Protein AF-A0A382HVX0-F1 (afdb_monomer_lite)

Structure (mmCIF, N/CA/C/O backbone):
data_AF-A0A382HVX0-F1
#
_entry.id   AF-A0A382HVX0-F1
#
loop_
_atom_site.group_PDB
_atom_site.id
_atom_site.type_symbol
_atom_site.label_atom_id
_atom_site.label_alt_id
_atom_site.label_comp_id
_atom_site.label_asym_id
_atom_site.label_entity_id
_atom_site.label_seq_id
_atom_site.pdbx_PDB_ins_code
_atom_site.Cartn_x
_atom_site.Cartn_y
_atom_site.Cartn_z
_atom_site.occupancy
_atom_site.B_iso_or_equiv
_atom_site.auth_seq_id
_atom_site.auth_comp_id
_atom_site.auth_asym_id
_atom_site.auth_atom_id
_atom_site.pdbx_PDB_model_num
ATOM 1 N N . LEU A 1 1 ? -5.976 6.439 4.203 1.00 95.69 1 LEU A N 1
ATOM 2 C CA . LEU A 1 1 ? -4.755 7.008 3.587 1.00 95.69 1 LEU A CA 1
ATOM 3 C C . LEU A 1 1 ? -3.712 5.915 3.582 1.00 95.69 1 LEU A C 1
ATOM 5 O O . LEU A 1 1 ? -3.581 5.248 4.599 1.00 95.69 1 LEU A O 1
ATOM 9 N N . PHE A 1 2 ? -2.966 5.735 2.504 1.00 98.06 2 PHE A N 1
ATOM 10 C CA . PHE A 1 2 ? -1.803 4.853 2.540 1.00 98.06 2 PHE A CA 1
ATOM 11 C C . PHE A 1 2 ? -0.641 5.407 1.719 1.00 98.06 2 PHE A C 1
ATOM 13 O O . PHE A 1 2 ? -0.807 6.306 0.893 1.00 98.06 2 PHE A O 1
ATOM 20 N N . GLU A 1 3 ? 0.550 4.926 2.034 1.00 98.25 3 GLU A N 1
ATOM 21 C CA . GLU A 1 3 ? 1.802 5.307 1.403 1.00 98.25 3 GLU A CA 1
ATOM 22 C C . GLU A 1 3 ? 2.462 4.077 0.795 1.00 98.25 3 GLU A C 1
ATOM 24 O O . GLU A 1 3 ? 2.566 3.042 1.452 1.00 98.25 3 GLU A O 1
ATOM 29 N N . VAL A 1 4 ? 2.911 4.211 -0.448 1.00 98.00 4 VAL A N 1
ATOM 30 C CA . VAL A 1 4 ? 3.529 3.143 -1.240 1.00 98.00 4 VAL A CA 1
ATOM 31 C C . VAL A 1 4 ? 4.975 3.475 -1.626 1.00 98.00 4 VAL A C 1
ATOM 33 O O . VAL A 1 4 ? 5.477 3.033 -2.655 1.00 98.00 4 VAL A O 1
ATOM 36 N N . THR A 1 5 ? 5.649 4.295 -0.816 1.00 97.81 5 THR A N 1
ATOM 37 C CA . THR A 1 5 ? 7.030 4.722 -1.066 1.00 97.81 5 THR A CA 1
ATOM 38 C C . THR A 1 5 ? 8.026 3.594 -0.804 1.00 97.81 5 THR A C 1
ATOM 40 O O . THR A 1 5 ? 8.048 3.005 0.277 1.00 97.81 5 THR A O 1
ATOM 43 N N . GLU A 1 6 ? 8.878 3.342 -1.794 1.00 96.81 6 GLU A N 1
ATOM 44 C CA . GLU A 1 6 ? 9.922 2.323 -1.799 1.00 96.81 6 GLU A CA 1
ATOM 45 C C . GLU A 1 6 ? 11.318 2.916 -1.539 1.00 96.81 6 GLU A C 1
ATOM 47 O O . GLU A 1 6 ? 11.584 4.081 -1.834 1.00 96.81 6 GLU A O 1
ATOM 52 N N . TYR A 1 7 ? 12.259 2.093 -1.062 1.00 94.69 7 TYR A N 1
ATOM 53 C CA . TYR A 1 7 ? 13.675 2.476 -0.975 1.00 94.69 7 TYR A CA 1
ATOM 54 C C . TYR A 1 7 ? 14.380 2.273 -2.323 1.00 94.69 7 TYR A C 1
ATOM 56 O O . TYR A 1 7 ? 15.082 1.276 -2.516 1.00 94.69 7 TYR A O 1
ATOM 64 N N . SER A 1 8 ? 14.191 3.216 -3.248 1.00 94.44 8 SER A N 1
ATOM 65 C CA . SER A 1 8 ? 14.625 3.095 -4.648 1.00 94.44 8 SER A CA 1
ATOM 66 C C . SER A 1 8 ? 16.101 2.728 -4.828 1.00 94.44 8 SER A C 1
ATOM 68 O O . SER A 1 8 ? 16.403 1.787 -5.562 1.00 94.44 8 SER A O 1
ATOM 70 N N . ASP A 1 9 ? 17.014 3.368 -4.089 1.00 93.56 9 ASP A N 1
ATOM 71 C CA . ASP A 1 9 ? 18.454 3.077 -4.172 1.00 93.56 9 ASP A CA 1
ATOM 72 C C . ASP A 1 9 ? 18.768 1.614 -3.829 1.00 93.56 9 ASP A C 1
ATOM 74 O O . ASP A 1 9 ? 19.521 0.938 -4.530 1.00 93.56 9 ASP A O 1
ATOM 78 N N . LYS A 1 10 ? 18.122 1.080 -2.784 1.00 94.94 10 LYS A N 1
ATOM 79 C CA . LYS A 1 10 ? 18.305 -0.320 -2.377 1.00 94.94 10 LYS A CA 1
ATOM 80 C C . LYS A 1 10 ? 17.761 -1.283 -3.426 1.00 94.94 10 LYS A C 1
ATOM 82 O O . LYS A 1 10 ? 18.342 -2.343 -3.633 1.00 94.94 10 LYS A O 1
ATOM 87 N N . ILE A 1 11 ? 16.646 -0.936 -4.069 1.00 95.19 11 ILE A N 1
ATOM 88 C CA . ILE A 1 11 ? 16.022 -1.763 -5.111 1.00 95.19 11 ILE A CA 1
ATOM 89 C C . ILE A 1 11 ? 16.868 -1.762 -6.385 1.00 95.19 11 ILE A C 1
ATOM 91 O O . ILE A 1 11 ? 17.047 -2.818 -7.001 1.00 95.19 11 ILE A O 1
ATOM 95 N N . ALA A 1 12 ? 17.444 -0.613 -6.746 1.00 94.88 12 ALA A N 1
ATOM 96 C CA . ALA A 1 12 ? 18.329 -0.476 -7.897 1.00 94.88 12 ALA A CA 1
ATOM 97 C C . ALA A 1 12 ? 19.494 -1.482 -7.839 1.00 94.88 12 ALA A C 1
ATOM 99 O O . ALA A 1 12 ? 19.815 -2.109 -8.850 1.00 94.88 12 ALA A O 1
ATOM 100 N N . GLU A 1 13 ? 20.052 -1.717 -6.649 1.00 96.75 13 GLU A N 1
ATOM 101 C CA . GLU A 1 13 ? 21.169 -2.642 -6.409 1.00 96.75 13 GLU A CA 1
ATOM 102 C C . GLU A 1 13 ? 20.777 -4.133 -6.402 1.00 96.75 13 GLU A C 1
ATOM 104 O O . GLU A 1 13 ? 21.645 -5.011 -6.479 1.00 96.75 13 GLU A O 1
ATOM 109 N N . LEU A 1 14 ? 19.482 -4.466 -6.329 1.00 95.88 14 LEU A N 1
ATOM 110 C CA . LEU A 1 14 ? 19.043 -5.861 -6.271 1.00 95.88 14 LEU A CA 1
ATOM 111 C C . LEU A 1 14 ? 19.377 -6.608 -7.566 1.00 95.88 14 LEU A C 1
ATOM 113 O O . LEU A 1 14 ? 19.118 -6.141 -8.674 1.00 95.88 14 LEU A O 1
ATOM 117 N N . LYS A 1 15 ? 19.870 -7.842 -7.440 1.00 96.38 15 LYS A N 1
ATOM 118 C CA . LYS A 1 15 ? 20.057 -8.752 -8.579 1.00 96.38 15 LYS A CA 1
ATOM 119 C C . LYS A 1 15 ? 18.725 -9.419 -8.929 1.00 96.38 15 LYS A C 1
ATOM 121 O O . LYS A 1 15 ? 18.422 -10.513 -8.453 1.00 96.38 15 LYS A O 1
ATOM 126 N N . LYS A 1 16 ? 17.903 -8.721 -9.712 1.00 95.69 16 LYS A N 1
ATOM 127 C CA . LYS A 1 16 ? 16.602 -9.176 -10.225 1.00 95.69 16 LYS A CA 1
ATOM 128 C C . LYS A 1 16 ? 16.555 -8.973 -11.735 1.00 95.69 16 LYS A C 1
ATOM 130 O O . LYS A 1 16 ? 17.312 -8.165 -12.259 1.00 95.69 16 LYS A O 1
ATOM 135 N N . LEU A 1 17 ? 15.686 -9.720 -12.413 1.00 96.69 17 LEU A N 1
ATOM 136 C CA . LEU A 1 17 ? 15.443 -9.514 -13.839 1.00 96.69 17 LEU A CA 1
ATOM 137 C C . LEU A 1 17 ? 14.918 -8.094 -14.070 1.00 96.69 17 LEU A C 1
ATOM 139 O O . LEU A 1 17 ? 14.089 -7.621 -13.292 1.00 96.69 17 LEU A O 1
ATOM 143 N N . GLU A 1 18 ? 15.356 -7.456 -15.153 1.00 95.31 18 GLU A N 1
ATOM 144 C CA . GLU A 1 18 ? 14.941 -6.089 -15.489 1.00 95.31 18 GLU A CA 1
ATOM 145 C C . GLU A 1 18 ? 13.422 -5.967 -15.613 1.00 95.31 18 GLU A C 1
ATOM 147 O O . GLU A 1 18 ? 12.847 -5.032 -15.077 1.00 95.31 18 GLU A O 1
ATOM 152 N N . VAL A 1 19 ? 12.743 -6.965 -16.192 1.00 95.44 19 VAL A N 1
ATOM 153 C CA . VAL A 1 19 ? 11.270 -6.983 -16.269 1.00 95.44 19 VAL A CA 1
ATOM 154 C C . VAL A 1 19 ? 10.603 -6.974 -14.887 1.00 95.44 19 VAL A C 1
ATOM 156 O O . VAL A 1 19 ? 9.596 -6.310 -14.688 1.00 95.44 19 VAL A O 1
ATOM 159 N N . VAL A 1 20 ? 11.194 -7.642 -13.889 1.00 96.31 20 VAL A N 1
ATOM 160 C CA . VAL A 1 20 ? 10.657 -7.651 -12.518 1.00 96.31 20 VAL A CA 1
ATOM 161 C C . VAL A 1 20 ? 10.843 -6.285 -11.860 1.00 96.31 20 VAL A C 1
ATOM 163 O O . VAL A 1 20 ? 9.967 -5.839 -11.126 1.00 96.31 20 VAL A O 1
ATOM 166 N N . LYS A 1 21 ? 11.967 -5.608 -12.124 1.00 96.38 21 LYS A N 1
ATOM 167 C CA . LYS A 1 21 ? 12.199 -4.234 -11.658 1.00 96.38 21 LYS A CA 1
ATOM 168 C C . LYS A 1 21 ? 11.302 -3.226 -12.377 1.00 96.38 21 LYS A C 1
ATOM 170 O O . LYS A 1 21 ? 10.745 -2.356 -11.722 1.00 96.38 21 LYS A O 1
ATOM 175 N N . ALA A 1 22 ? 11.093 -3.385 -13.679 1.00 96.88 22 ALA A N 1
ATOM 176 C CA . ALA A 1 22 ? 10.201 -2.537 -14.462 1.00 96.88 22 ALA A CA 1
ATOM 177 C C . ALA A 1 22 ? 8.734 -2.669 -14.022 1.00 96.88 22 ALA A C 1
ATOM 179 O O . ALA A 1 22 ? 7.979 -1.711 -14.146 1.00 96.88 22 ALA A O 1
ATOM 180 N N . SER A 1 23 ? 8.362 -3.816 -13.444 1.00 96.81 23 SER A N 1
ATOM 181 C CA . SER A 1 23 ? 7.045 -4.084 -12.856 1.00 96.81 23 SER A CA 1
ATOM 182 C C . SER A 1 23 ? 7.071 -4.129 -11.319 1.00 96.81 23 SER A C 1
ATOM 184 O O . SER A 1 23 ? 6.292 -4.857 -10.702 1.00 96.81 23 SER A O 1
ATOM 186 N N . TRP A 1 24 ? 7.983 -3.392 -10.669 1.00 97.94 24 TRP A N 1
ATOM 187 C CA . TRP A 1 24 ? 8.192 -3.488 -9.216 1.00 97.94 24 TRP A CA 1
ATOM 188 C C . TRP A 1 24 ? 6.960 -3.132 -8.387 1.00 97.94 24 TRP A C 1
ATOM 190 O O . TRP A 1 24 ? 6.776 -3.688 -7.303 1.00 97.94 24 TRP A O 1
ATOM 200 N N . PHE A 1 25 ? 6.093 -2.253 -8.899 1.00 98.00 25 PHE A N 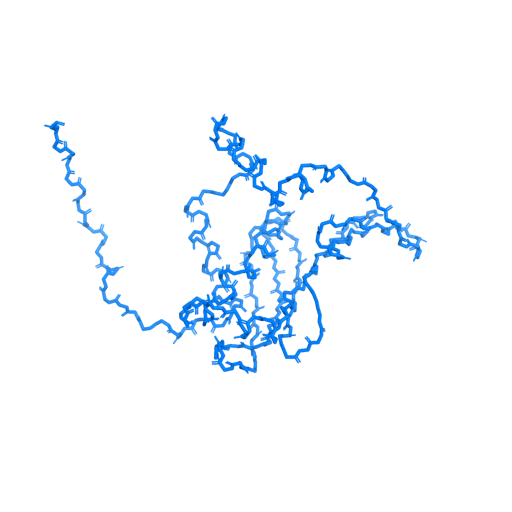1
ATOM 201 C CA . PHE A 1 25 ? 4.851 -1.932 -8.208 1.00 98.00 25 PHE A CA 1
ATOM 202 C C . PHE A 1 25 ? 4.006 -3.198 -8.051 1.00 98.00 25 PHE A C 1
ATOM 204 O O . PHE A 1 25 ? 3.561 -3.514 -6.954 1.00 98.00 25 PHE A O 1
ATOM 211 N N . LEU A 1 26 ? 3.863 -3.986 -9.118 1.00 96.62 26 LEU A N 1
ATOM 212 C CA . LEU A 1 26 ? 3.176 -5.273 -9.063 1.00 96.62 26 LEU A CA 1
ATOM 213 C C . LEU A 1 26 ? 3.966 -6.311 -8.250 1.00 96.62 26 LEU A C 1
ATOM 215 O O . LEU A 1 26 ? 3.386 -7.028 -7.438 1.00 96.62 26 LEU A O 1
ATOM 219 N N . ALA A 1 27 ? 5.283 -6.395 -8.448 1.00 95.88 27 ALA A N 1
ATOM 220 C CA . ALA A 1 27 ? 6.123 -7.443 -7.863 1.00 95.88 27 ALA A CA 1
ATOM 221 C C . ALA A 1 27 ? 6.373 -7.287 -6.355 1.00 95.88 27 ALA A C 1
ATOM 223 O O . ALA A 1 27 ? 6.728 -8.259 -5.685 1.00 95.88 27 ALA A O 1
ATOM 224 N N . ASN A 1 28 ? 6.246 -6.069 -5.836 1.00 95.88 28 ASN A N 1
ATOM 225 C CA . ASN A 1 28 ? 6.505 -5.767 -4.441 1.00 95.88 28 ASN A CA 1
ATOM 226 C C . ASN A 1 28 ? 5.409 -4.877 -3.876 1.00 95.88 28 ASN A C 1
ATOM 228 O O . ASN A 1 28 ? 4.669 -5.326 -3.017 1.00 95.88 28 ASN A O 1
ATOM 232 N N . THR A 1 29 ? 5.253 -3.651 -4.363 1.00 97.75 29 THR A N 1
ATOM 233 C CA . THR A 1 29 ? 4.389 -2.629 -3.748 1.00 97.75 29 THR A CA 1
ATOM 234 C C . THR A 1 29 ? 2.907 -3.024 -3.639 1.00 97.75 29 THR A C 1
ATOM 236 O O . THR A 1 29 ? 2.214 -2.570 -2.727 1.00 97.75 29 THR A O 1
ATOM 239 N N . SER A 1 30 ? 2.432 -3.917 -4.507 1.00 97.19 30 SER A N 1
ATOM 240 C CA . SER A 1 30 ? 1.062 -4.435 -4.550 1.00 97.19 30 SER A CA 1
ATOM 241 C C . SER A 1 30 ? 0.588 -4.992 -3.210 1.00 97.19 30 SER A C 1
ATOM 243 O O . SER A 1 30 ? -0.573 -4.792 -2.879 1.00 97.19 30 SER A O 1
ATOM 245 N N . HIS A 1 31 ? 1.464 -5.577 -2.383 1.00 95.25 31 HIS A N 1
ATOM 246 C CA . HIS A 1 31 ? 1.076 -6.095 -1.062 1.00 95.25 31 HIS A CA 1
ATOM 247 C C . HIS A 1 31 ? 0.518 -5.011 -0.119 1.00 95.25 31 HIS A C 1
ATOM 249 O O . HIS A 1 31 ? -0.314 -5.305 0.736 1.00 95.25 31 HIS A O 1
ATOM 255 N N . VAL A 1 32 ? 0.945 -3.751 -0.273 1.00 97.31 32 VAL A N 1
ATOM 256 C CA . VAL A 1 32 ? 0.407 -2.621 0.504 1.00 97.31 32 VAL A CA 1
ATOM 257 C C . VAL A 1 32 ? -1.019 -2.307 0.058 1.00 97.31 32 VAL A C 1
ATOM 259 O O . VAL A 1 32 ? -1.892 -2.044 0.884 1.00 97.31 32 VAL A O 1
ATOM 262 N N . VAL A 1 33 ? -1.258 -2.329 -1.255 1.00 97.75 33 VAL A N 1
ATOM 263 C CA . VAL A 1 33 ? -2.576 -2.061 -1.840 1.00 97.75 33 VAL A CA 1
ATOM 264 C C .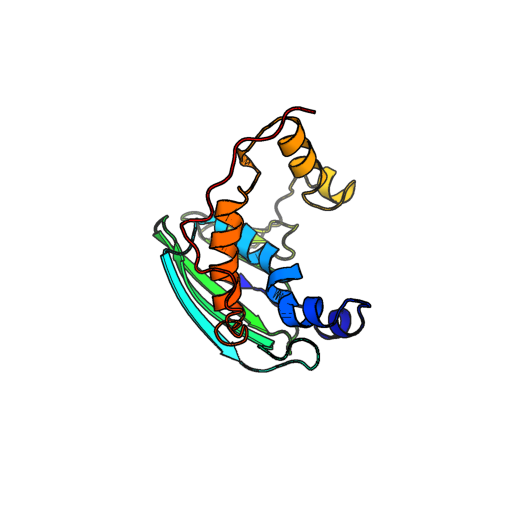 VAL A 1 33 ? -3.531 -3.212 -1.536 1.00 97.75 33 VAL A C 1
ATOM 266 O O . VAL A 1 33 ? -4.654 -2.962 -1.112 1.00 97.75 33 VAL A O 1
ATOM 269 N N . ASP A 1 34 ? -3.064 -4.453 -1.662 1.00 95.94 34 ASP A N 1
ATOM 270 C CA . ASP A 1 34 ? -3.799 -5.670 -1.318 1.00 95.94 34 ASP A CA 1
ATOM 271 C C . ASP A 1 34 ? -4.248 -5.657 0.149 1.00 95.94 34 ASP A C 1
ATOM 273 O O . ASP A 1 34 ? -5.419 -5.887 0.451 1.00 95.94 34 ASP A O 1
ATOM 277 N N . LEU A 1 35 ? -3.361 -5.249 1.068 1.00 95.12 35 LEU A N 1
ATOM 278 C CA . LEU A 1 35 ? -3.722 -5.042 2.470 1.00 95.12 35 LEU A CA 1
ATOM 279 C C . LEU A 1 35 ? -4.870 -4.032 2.611 1.00 95.12 35 LEU A C 1
ATOM 281 O O . LEU A 1 35 ? -5.822 -4.280 3.350 1.00 95.12 35 LEU A O 1
ATOM 285 N N . VAL A 1 36 ? -4.823 -2.904 1.901 1.00 96.38 36 VAL A N 1
ATOM 286 C CA . VAL A 1 36 ? -5.900 -1.903 1.946 1.00 96.38 36 VAL A CA 1
ATOM 287 C C . VAL A 1 36 ? -7.203 -2.453 1.366 1.00 96.38 36 VAL A C 1
ATOM 289 O O . VAL A 1 36 ? -8.252 -2.235 1.972 1.00 96.38 36 VAL A O 1
ATOM 292 N N . ILE A 1 37 ? -7.152 -3.198 0.258 1.00 95.62 37 ILE A N 1
ATOM 293 C CA . ILE A 1 37 ? -8.323 -3.870 -0.325 1.00 95.62 37 ILE A CA 1
ATOM 294 C C . ILE A 1 37 ? -8.926 -4.847 0.691 1.00 95.62 37 ILE A C 1
ATOM 296 O O . ILE A 1 37 ? -10.127 -4.799 0.945 1.00 95.62 37 ILE A O 1
ATOM 300 N N . SER A 1 38 ? -8.102 -5.655 1.364 1.00 93.25 38 SER A N 1
ATOM 301 C CA . SER A 1 38 ? -8.571 -6.604 2.383 1.00 93.25 38 SER A CA 1
ATOM 302 C C . SER A 1 38 ? -9.257 -5.921 3.578 1.00 93.25 38 SER A C 1
ATOM 304 O O . SER A 1 38 ? -10.174 -6.477 4.180 1.00 93.25 38 SER A O 1
ATOM 306 N N . LEU A 1 39 ? -8.833 -4.698 3.921 1.00 92.94 39 LEU A N 1
ATOM 307 C CA . LEU A 1 39 ? -9.342 -3.942 5.067 1.00 92.94 39 LEU A CA 1
ATOM 308 C C . LEU A 1 39 ? -10.554 -3.069 4.729 1.00 92.94 39 LEU A C 1
ATOM 310 O O . LEU A 1 39 ? -11.371 -2.792 5.607 1.00 92.94 39 LEU A O 1
ATOM 314 N N . CYS A 1 40 ? -10.635 -2.560 3.500 1.00 94.12 40 CYS A N 1
ATOM 315 C CA . CYS A 1 40 ? -11.577 -1.506 3.114 1.00 94.12 40 CYS A CA 1
ATOM 316 C C . CYS A 1 40 ? -12.474 -1.872 1.921 1.00 94.12 40 CYS A C 1
ATOM 318 O O . CYS A 1 40 ? -13.380 -1.098 1.605 1.00 94.12 40 CYS A O 1
ATOM 320 N N . GLY A 1 41 ? -12.270 -3.030 1.295 1.00 94.94 41 GLY A N 1
ATOM 321 C CA . GLY A 1 41 ? -12.982 -3.482 0.100 1.00 94.94 41 GLY A CA 1
ATOM 322 C C . GLY A 1 41 ? -12.347 -2.999 -1.204 1.00 94.94 41 GLY A C 1
ATOM 323 O O . GLY A 1 41 ? -11.460 -2.139 -1.216 1.00 94.94 41 GLY A O 1
ATOM 324 N N . VAL A 1 42 ? -12.832 -3.548 -2.317 1.00 96.88 42 VAL A N 1
ATOM 325 C CA . VAL A 1 42 ? -12.323 -3.246 -3.661 1.00 96.88 42 VAL A CA 1
ATOM 326 C C . VAL A 1 42 ? -12.740 -1.827 -4.096 1.00 96.88 42 VAL A C 1
ATOM 328 O O . VAL A 1 42 ? -13.897 -1.442 -3.896 1.00 96.88 42 VAL A O 1
ATOM 331 N N . PRO A 1 43 ? -11.838 -1.013 -4.677 1.00 97.56 43 PRO A N 1
ATOM 332 C CA . PRO A 1 43 ? -12.182 0.265 -5.300 1.00 97.56 43 PRO A CA 1
ATOM 333 C C . PRO A 1 43 ? -13.235 0.126 -6.413 1.00 97.56 43 PRO A C 1
ATOM 335 O O . PRO A 1 43 ? -13.012 -0.579 -7.392 1.00 97.56 43 PRO A O 1
ATOM 338 N N . VAL A 1 44 ? -14.345 0.861 -6.303 1.00 97.88 44 VAL A N 1
ATOM 339 C CA . VAL A 1 44 ? -15.350 1.028 -7.377 1.00 97.88 44 VAL A CA 1
ATOM 340 C C . VAL A 1 44 ? -15.167 2.344 -8.133 1.00 97.88 44 VAL A C 1
ATOM 342 O O . VAL A 1 44 ? -15.507 2.446 -9.308 1.00 97.88 44 VAL A O 1
ATOM 345 N N . GLU A 1 45 ? -14.565 3.339 -7.481 1.00 98.19 45 GLU A N 1
ATOM 346 C CA . GLU A 1 45 ? -14.080 4.567 -8.104 1.00 98.19 45 GLU A CA 1
ATOM 347 C C . GLU A 1 45 ? -12.585 4.695 -7.828 1.00 98.19 45 GLU A C 1
ATOM 349 O O . GLU A 1 45 ? -12.141 4.528 -6.690 1.00 98.19 45 GLU A O 1
ATOM 354 N N . LEU A 1 46 ? -11.803 5.012 -8.859 1.00 97.81 46 LEU A N 1
ATOM 355 C CA . LEU A 1 46 ? -10.358 5.179 -8.742 1.00 97.81 46 LEU A CA 1
ATOM 356 C C . LEU A 1 46 ? -9.869 6.241 -9.727 1.00 97.81 46 LEU A C 1
ATOM 358 O O . LEU A 1 46 ? -10.010 6.079 -10.942 1.00 97.81 46 LEU A O 1
ATOM 362 N N . SER A 1 47 ? -9.253 7.289 -9.184 1.00 98.19 47 SER A N 1
ATOM 363 C CA . SER A 1 47 ? -8.516 8.315 -9.918 1.00 98.19 47 SER A CA 1
ATOM 364 C C . SER A 1 47 ? -7.042 8.201 -9.564 1.00 98.19 47 SER A C 1
ATOM 366 O O . SER A 1 47 ? -6.682 8.306 -8.390 1.00 98.19 47 SER A O 1
ATOM 368 N N . THR A 1 48 ? -6.195 8.038 -10.575 1.00 98.06 48 THR A N 1
ATOM 369 C CA . THR A 1 48 ? -4.750 7.869 -10.409 1.00 98.06 48 THR A CA 1
ATOM 370 C C . THR A 1 48 ? -4.002 8.970 -11.153 1.00 98.06 48 THR A C 1
ATOM 372 O O . THR A 1 48 ? -4.451 9.481 -12.180 1.00 98.06 48 THR A O 1
ATOM 375 N N . GLN A 1 49 ? -2.866 9.375 -10.603 1.00 98.06 49 GLN A N 1
ATOM 376 C CA . GLN A 1 49 ? -1.862 10.189 -11.265 1.00 98.06 49 GLN A CA 1
ATOM 377 C C . GLN A 1 49 ? -0.499 9.558 -11.020 1.00 98.06 49 GLN A C 1
ATOM 379 O O . GLN A 1 49 ? -0.165 9.181 -9.893 1.00 98.06 49 GLN A O 1
ATOM 384 N N . THR A 1 50 ? 0.307 9.492 -12.070 1.00 97.94 50 THR A N 1
ATOM 385 C CA . THR A 1 50 ? 1.701 9.072 -11.988 1.00 97.94 50 THR A CA 1
ATOM 386 C C . THR A 1 50 ? 2.613 10.153 -12.547 1.00 97.94 50 THR A C 1
ATOM 388 O O . THR A 1 50 ? 2.185 11.060 -13.265 1.00 97.94 50 THR A O 1
ATOM 391 N N . GLY A 1 51 ? 3.886 10.098 -12.175 1.00 97.31 51 GLY A N 1
ATOM 392 C CA . GLY A 1 51 ? 4.898 11.006 -12.692 1.00 97.31 51 GLY A CA 1
ATOM 393 C C . GLY A 1 51 ? 6.307 10.556 -12.342 1.00 97.31 51 GLY A C 1
ATOM 394 O O . GLY A 1 51 ? 6.507 9.608 -11.584 1.00 97.31 51 GLY A O 1
ATOM 395 N N . GLY A 1 52 ? 7.297 11.258 -12.893 1.00 97.00 52 GLY A N 1
ATOM 396 C CA . GLY A 1 52 ? 8.699 10.870 -12.745 1.00 97.00 52 GLY A CA 1
ATOM 397 C C . GLY A 1 52 ? 9.009 9.532 -13.414 1.00 97.00 52 GLY A C 1
ATOM 398 O O . GLY A 1 52 ? 8.173 8.948 -14.096 1.00 97.00 52 GLY A O 1
ATOM 399 N N . SER A 1 53 ? 10.234 9.062 -13.226 1.00 96.94 53 SER A N 1
ATOM 400 C CA . SER A 1 53 ? 10.717 7.796 -13.780 1.00 96.94 53 SER A CA 1
ATOM 401 C C . SER A 1 53 ? 12.019 7.410 -13.095 1.00 96.94 53 SER A C 1
ATOM 403 O O . SER A 1 53 ? 12.803 8.293 -12.744 1.00 96.94 53 SER A O 1
ATOM 405 N N . LEU A 1 54 ? 12.300 6.115 -12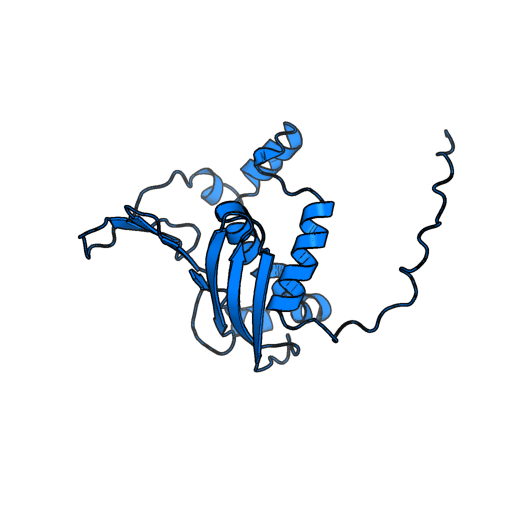.985 1.00 97.44 54 LEU A N 1
ATOM 406 C CA . LEU A 1 54 ? 13.590 5.605 -12.517 1.00 97.44 54 LEU A CA 1
ATOM 407 C C . LEU A 1 54 ? 14.254 4.770 -13.617 1.00 97.44 54 LEU A C 1
ATOM 409 O O . LEU A 1 54 ? 13.544 4.147 -14.405 1.00 97.44 54 LEU A O 1
ATOM 413 N N . PRO A 1 55 ? 15.598 4.670 -13.661 1.00 96.69 55 PRO A N 1
ATOM 414 C CA . PRO A 1 55 ? 16.284 3.863 -14.675 1.00 96.69 55 PRO A CA 1
ATOM 415 C C . PRO A 1 55 ? 15.819 2.401 -14.728 1.00 96.69 55 PRO A C 1
ATOM 417 O O . PRO A 1 55 ? 15.770 1.810 -15.799 1.00 96.69 55 PRO A O 1
ATOM 420 N N . TRP A 1 56 ? 15.464 1.831 -13.574 1.00 96.12 56 TRP A N 1
ATOM 421 C CA . TRP A 1 56 ? 15.012 0.445 -13.433 1.00 96.12 56 TRP A CA 1
ATOM 422 C C . TRP A 1 56 ? 13.481 0.296 -13.407 1.00 96.12 56 TRP A C 1
ATOM 424 O O . TRP A 1 56 ? 12.980 -0.824 -13.424 1.00 96.12 56 TRP A O 1
ATOM 434 N N . HIS A 1 57 ? 12.742 1.408 -13.368 1.00 96.88 57 HIS A N 1
ATOM 435 C CA . HIS A 1 57 ? 11.280 1.448 -13.402 1.00 96.88 57 HIS A CA 1
ATOM 436 C C . HIS A 1 57 ? 10.826 2.701 -14.169 1.00 96.88 57 HIS A C 1
ATOM 438 O O . HIS A 1 57 ? 10.524 3.741 -13.573 1.00 96.88 57 HIS A O 1
ATOM 444 N N . PRO A 1 58 ? 10.839 2.643 -15.512 1.00 96.00 58 PRO A N 1
ATOM 445 C CA . PRO A 1 58 ? 10.630 3.821 -16.349 1.00 96.00 58 PRO A CA 1
ATOM 446 C C . PRO A 1 58 ? 9.179 4.312 -16.361 1.00 96.00 58 PRO A C 1
ATOM 448 O O . PRO A 1 58 ? 8.954 5.477 -16.669 1.00 96.00 58 PRO A O 1
ATOM 451 N N . ALA A 1 59 ? 8.211 3.453 -16.023 1.00 96.44 59 ALA A N 1
ATOM 452 C CA . ALA A 1 59 ? 6.788 3.784 -16.092 1.00 96.44 59 ALA A CA 1
ATOM 453 C C . ALA A 1 59 ? 6.402 4.960 -15.179 1.00 96.44 59 ALA A C 1
ATOM 455 O O . ALA A 1 59 ? 5.605 5.810 -15.564 1.00 96.44 59 ALA A O 1
ATOM 456 N N . ALA A 1 60 ? 6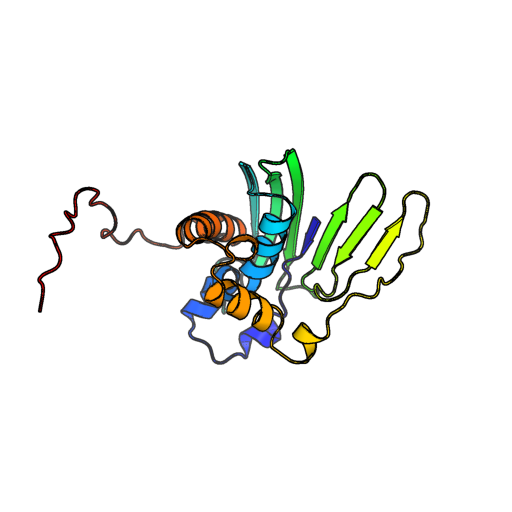.973 5.008 -13.972 1.00 97.31 60 ALA A N 1
ATOM 457 C CA . ALA A 1 60 ? 6.715 6.052 -12.985 1.00 97.31 60 ALA A CA 1
ATOM 458 C C . ALA A 1 60 ? 7.721 5.980 -11.828 1.00 97.31 60 ALA A C 1
ATOM 460 O O . ALA A 1 60 ? 8.336 4.944 -11.587 1.00 97.31 60 ALA A O 1
ATOM 461 N N . ALA A 1 61 ? 7.847 7.059 -11.066 1.00 97.94 61 ALA A N 1
ATOM 462 C CA . ALA A 1 61 ? 8.517 7.052 -9.761 1.00 97.94 61 ALA A CA 1
ATOM 463 C C . ALA A 1 61 ? 7.646 7.658 -8.653 1.00 97.94 61 ALA A C 1
ATOM 465 O O . ALA A 1 61 ? 7.877 7.432 -7.469 1.00 97.94 61 ALA A O 1
ATOM 466 N N . ARG A 1 62 ? 6.626 8.422 -9.043 1.00 98.38 62 ARG A N 1
ATOM 467 C CA . ARG A 1 62 ? 5.672 9.094 -8.174 1.00 98.38 62 ARG A CA 1
ATOM 468 C C . ARG A 1 62 ? 4.270 8.633 -8.516 1.00 98.38 62 ARG A C 1
ATOM 470 O O . ARG A 1 62 ? 3.912 8.535 -9.688 1.00 98.38 62 ARG A O 1
ATOM 477 N N . PHE A 1 63 ? 3.486 8.396 -7.479 1.00 98.44 63 PHE A N 1
ATOM 478 C CA . PHE A 1 63 ? 2.148 7.834 -7.542 1.00 98.44 63 PHE A CA 1
ATOM 479 C C . PHE A 1 63 ? 1.264 8.627 -6.589 1.00 98.44 63 PHE A C 1
ATOM 481 O O . PHE A 1 63 ? 1.633 8.858 -5.439 1.00 98.44 63 PHE A O 1
ATOM 488 N N . ALA A 1 64 ? 0.095 9.046 -7.041 1.00 98.44 64 ALA A N 1
ATOM 489 C CA . ALA A 1 64 ? -0.900 9.687 -6.200 1.00 98.44 64 ALA A CA 1
ATOM 490 C C . ALA A 1 64 ? -2.291 9.316 -6.696 1.00 98.44 64 ALA A C 1
ATOM 492 O O . ALA A 1 64 ? -2.495 9.058 -7.880 1.00 98.44 64 ALA A O 1
ATOM 493 N N . GLY A 1 65 ? -3.258 9.291 -5.794 1.00 98.31 65 GLY A N 1
ATOM 494 C CA . GLY A 1 65 ? -4.631 9.079 -6.206 1.00 98.31 65 GLY A CA 1
ATOM 495 C C . GLY A 1 65 ? -5.599 8.966 -5.050 1.00 98.31 65 GLY A C 1
ATOM 496 O O . GLY A 1 65 ? -5.241 9.055 -3.871 1.00 98.31 65 GLY A O 1
ATOM 497 N N . SER A 1 66 ? -6.858 8.779 -5.410 1.00 98.44 66 SER A N 1
ATOM 498 C CA . SER A 1 66 ? -7.963 8.630 -4.475 1.00 98.44 66 SER A CA 1
ATOM 499 C C . SER A 1 66 ? -9.103 7.849 -5.102 1.00 98.44 66 SER A C 1
ATOM 501 O O . SER A 1 66 ? -9.173 7.691 -6.322 1.00 98.44 66 SER A O 1
ATOM 503 N N . GLY A 1 67 ? -10.012 7.375 -4.261 1.00 97.94 67 GLY A N 1
ATOM 504 C CA . GLY A 1 67 ? -11.127 6.565 -4.713 1.00 97.94 67 GLY A CA 1
ATOM 505 C C . GLY A 1 67 ? -12.165 6.299 -3.635 1.00 97.94 67 GLY A C 1
ATOM 506 O O . GLY A 1 67 ? -12.063 6.794 -2.507 1.00 97.94 67 GLY A O 1
ATOM 507 N N . LEU A 1 68 ? -13.148 5.491 -4.013 1.00 98.44 68 LEU A N 1
ATOM 508 C CA . LEU A 1 68 ? -14.225 4.993 -3.166 1.00 98.44 68 LEU A CA 1
ATOM 50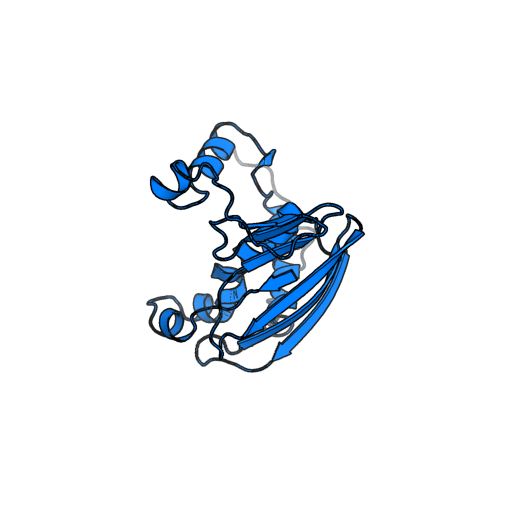9 C C . LEU A 1 68 ? -14.278 3.474 -3.310 1.00 98.44 68 LEU A C 1
ATOM 511 O O . LEU A 1 68 ? -14.247 2.964 -4.430 1.00 98.44 68 LEU A O 1
ATOM 515 N N . THR A 1 69 ? -14.340 2.749 -2.196 1.00 98.19 69 THR A N 1
ATOM 516 C CA . THR A 1 69 ? -14.503 1.289 -2.218 1.00 98.19 69 THR A CA 1
ATOM 517 C C . THR A 1 69 ? -15.968 0.879 -2.303 1.00 98.19 69 THR A C 1
ATOM 519 O O . THR A 1 69 ? -16.866 1.670 -2.012 1.00 98.19 69 THR A O 1
ATOM 522 N N . GLU A 1 70 ? -16.227 -0.381 -2.646 1.00 97.38 70 GLU A N 1
ATOM 523 C CA . GLU A 1 70 ? -17.570 -0.979 -2.632 1.00 97.38 70 GLU A CA 1
ATOM 524 C C . GLU A 1 70 ? -18.253 -0.918 -1.252 1.00 97.38 70 GLU A C 1
ATOM 526 O O . GLU A 1 70 ? -19.479 -0.926 -1.158 1.00 97.38 70 GLU A O 1
ATOM 531 N N . LEU A 1 71 ? -17.470 -0.789 -0.173 1.00 97.06 71 LEU A N 1
ATOM 532 C CA . LEU A 1 71 ? -17.970 -0.591 1.191 1.00 97.06 71 LEU A CA 1
ATOM 533 C C . LEU A 1 71 ? -18.298 0.882 1.500 1.00 97.06 71 LEU A C 1
ATOM 535 O O . LEU A 1 71 ? -18.629 1.221 2.638 1.00 97.06 71 LEU A O 1
ATOM 539 N N . GLY A 1 72 ? -18.183 1.773 0.513 1.00 97.31 72 GLY A N 1
ATOM 540 C CA . GLY A 1 72 ? -18.400 3.209 0.665 1.00 97.31 72 GLY A CA 1
ATOM 541 C C . GLY A 1 72 ? -17.297 3.912 1.458 1.00 97.31 72 GLY A C 1
ATOM 542 O O . GLY A 1 72 ? -17.542 4.974 2.035 1.00 97.31 72 GLY A O 1
ATOM 543 N N . ILE A 1 73 ? -16.094 3.330 1.529 1.00 97.44 73 ILE A N 1
ATOM 544 C CA . ILE A 1 73 ? -14.966 3.900 2.270 1.00 97.44 73 ILE A CA 1
ATOM 545 C C . ILE A 1 73 ? -14.122 4.746 1.306 1.00 97.44 73 ILE A C 1
ATOM 547 O O . ILE A 1 73 ? -13.540 4.200 0.367 1.00 97.44 73 ILE A O 1
ATOM 551 N N . PRO A 1 74 ? -14.029 6.073 1.504 1.00 97.94 74 PRO A N 1
ATOM 552 C CA . PRO A 1 74 ? -13.149 6.902 0.697 1.00 97.94 74 PRO A CA 1
ATOM 553 C C . PRO A 1 74 ? -11.693 6.691 1.112 1.00 97.94 74 PRO A C 1
ATOM 555 O O . PRO A 1 74 ? -11.370 6.583 2.300 1.00 97.94 74 PRO A O 1
ATOM 558 N N . PHE A 1 75 ? -10.790 6.702 0.138 1.00 98.38 75 PHE A N 1
ATOM 559 C CA . PHE A 1 75 ? -9.359 6.593 0.389 1.00 98.38 75 PHE A CA 1
ATOM 560 C C . PHE A 1 75 ? -8.551 7.544 -0.487 1.00 98.38 75 PHE A C 1
ATOM 562 O O . PHE A 1 75 ? -9.004 8.050 -1.511 1.00 98.38 75 PHE A O 1
ATOM 569 N N . SER A 1 76 ? -7.312 7.758 -0.064 1.00 98.44 76 SER A N 1
ATOM 570 C CA . SER A 1 76 ? -6.270 8.408 -0.844 1.00 98.44 76 SER A CA 1
ATOM 571 C C . SER A 1 76 ? -4.949 7.693 -0.615 1.00 98.44 76 SER A C 1
ATOM 573 O O . SER A 1 76 ? -4.740 7.076 0.441 1.00 98.44 76 SER A O 1
ATOM 575 N N . TYR A 1 77 ? -4.067 7.781 -1.600 1.00 98.56 77 TYR A N 1
ATOM 576 C CA . TYR A 1 77 ? -2.738 7.208 -1.540 1.00 98.56 77 TYR A CA 1
ATOM 577 C C . TYR A 1 77 ? -1.699 8.124 -2.168 1.00 98.56 77 TYR A C 1
ATOM 579 O O . TYR A 1 77 ? -2.016 8.993 -2.982 1.00 98.56 77 TYR A O 1
ATOM 587 N N . HIS A 1 78 ? -0.452 7.912 -1.766 1.00 98.31 78 HIS A N 1
ATOM 588 C CA . HIS A 1 78 ? 0.704 8.555 -2.370 1.00 98.31 78 HIS A CA 1
ATOM 589 C C . HIS A 1 78 ? 1.923 7.635 -2.307 1.00 98.31 78 HIS A C 1
ATOM 591 O O . HIS A 1 78 ? 2.001 6.751 -1.458 1.00 98.31 78 HIS A O 1
ATOM 597 N N . GLY A 1 79 ? 2.890 7.858 -3.177 1.00 98.19 79 GLY A N 1
ATOM 598 C CA . GLY A 1 79 ? 4.206 7.248 -3.118 1.00 98.19 79 GLY A CA 1
ATOM 599 C C . GLY A 1 79 ? 5.173 8.075 -3.941 1.00 98.19 79 GLY A C 1
ATOM 600 O O . GLY A 1 79 ? 4.811 8.562 -5.009 1.00 98.19 79 GLY A O 1
ATOM 601 N N . ASP A 1 80 ? 6.385 8.251 -3.441 1.00 98.12 80 ASP A N 1
ATOM 602 C CA . ASP A 1 80 ? 7.437 8.964 -4.159 1.00 98.12 80 ASP A CA 1
ATOM 603 C C . ASP A 1 80 ? 8.752 8.217 -3.975 1.00 98.12 80 ASP A C 1
ATOM 605 O O . ASP A 1 80 ? 9.418 8.343 -2.955 1.00 98.12 80 ASP A O 1
ATOM 609 N N . TRP A 1 81 ? 9.101 7.395 -4.960 1.00 98.06 81 TRP A N 1
ATOM 610 C CA . TRP A 1 81 ? 10.307 6.572 -4.952 1.00 98.06 81 TRP A CA 1
ATOM 611 C C . TRP A 1 81 ? 11.574 7.395 -5.237 1.00 98.06 81 TRP A C 1
ATOM 613 O O . TRP A 1 81 ? 12.673 6.854 -5.171 1.00 98.06 81 TRP A O 1
ATOM 623 N N . GLU A 1 82 ? 11.449 8.690 -5.542 1.00 96.56 82 GLU A N 1
ATOM 624 C CA . GLU A 1 82 ? 12.569 9.638 -5.620 1.00 96.56 82 GLU A CA 1
ATOM 625 C C . GLU A 1 82 ? 12.802 10.345 -4.267 1.00 96.56 82 GLU A C 1
ATOM 627 O O . GLU A 1 82 ? 13.812 11.027 -4.083 1.00 96.56 82 GLU A O 1
ATOM 632 N N . ALA A 1 83 ? 11.884 10.178 -3.308 1.00 96.06 83 ALA A N 1
ATOM 633 C CA . ALA A 1 83 ? 11.898 10.826 -2.004 1.00 96.06 83 ALA A CA 1
ATOM 634 C C . ALA A 1 83 ? 12.051 9.817 -0.849 1.00 96.06 83 ALA A C 1
ATOM 636 O O . ALA A 1 83 ? 11.771 8.624 -0.988 1.00 96.06 83 ALA A O 1
ATOM 637 N N . PRO A 1 84 ? 12.486 10.272 0.342 1.00 94.00 84 PRO A N 1
ATOM 638 C CA . PRO A 1 84 ? 12.445 9.431 1.526 1.00 94.00 84 PRO A CA 1
ATOM 639 C C . PRO A 1 84 ? 10.995 9.144 1.927 1.00 94.00 84 PRO A C 1
ATOM 641 O O . PRO A 1 84 ? 10.169 10.048 2.029 1.00 94.00 84 PRO A O 1
ATOM 644 N N . GLY A 1 85 ? 10.719 7.890 2.263 1.00 92.31 85 GLY A N 1
ATOM 645 C CA . GLY A 1 85 ? 9.416 7.472 2.756 1.00 92.31 85 GLY A CA 1
ATOM 646 C C . GLY A 1 85 ? 9.440 6.028 3.223 1.00 92.31 85 GLY A C 1
ATOM 647 O O . GLY A 1 85 ? 10.509 5.448 3.454 1.00 92.31 85 GLY A O 1
ATOM 648 N N . ARG A 1 86 ? 8.251 5.472 3.431 1.00 94.00 86 ARG A N 1
ATOM 649 C CA . ARG A 1 86 ? 8.066 4.051 3.740 1.00 94.00 86 ARG A CA 1
ATOM 650 C C . ARG A 1 86 ? 6.624 3.638 3.497 1.00 94.00 86 ARG A C 1
ATOM 652 O O . ARG A 1 86 ? 5.728 4.477 3.523 1.00 94.00 86 ARG A O 1
ATOM 659 N N . TRP A 1 87 ? 6.380 2.338 3.406 1.00 97.44 87 TRP A N 1
ATOM 660 C CA . TRP A 1 87 ? 5.012 1.837 3.427 1.00 97.44 87 TRP A CA 1
ATOM 661 C C . TRP A 1 87 ? 4.295 2.211 4.720 1.00 97.44 87 TRP A C 1
ATOM 663 O O . TRP A 1 87 ? 4.870 2.201 5.817 1.00 97.44 87 TRP A O 1
ATOM 673 N N . GLY A 1 88 ? 3.014 2.521 4.590 1.00 97.75 88 GLY A N 1
ATOM 674 C CA . GLY A 1 88 ? 2.168 2.702 5.751 1.00 97.75 88 GLY A CA 1
ATOM 675 C C . GLY A 1 88 ? 0.704 2.825 5.394 1.00 97.75 88 GLY A C 1
ATOM 676 O O . GLY A 1 88 ? 0.347 3.352 4.344 1.00 97.75 88 GLY A O 1
ATOM 677 N N . VAL A 1 89 ? -0.146 2.378 6.308 1.00 98.19 89 VAL A N 1
ATOM 678 C CA . VAL A 1 89 ? -1.599 2.438 6.165 1.00 98.19 89 VAL A CA 1
ATOM 679 C C . VAL A 1 89 ? -2.173 3.176 7.363 1.00 98.19 89 VAL A C 1
ATOM 681 O O . VAL A 1 89 ? -1.844 2.898 8.513 1.00 98.19 89 VAL A O 1
ATOM 684 N N . GLU A 1 90 ? -3.041 4.142 7.096 1.00 97.50 90 GLU A N 1
ATOM 685 C CA . GLU A 1 90 ? -3.809 4.845 8.110 1.00 97.50 90 GLU A CA 1
ATOM 686 C C . GLU A 1 90 ? -5.305 4.690 7.833 1.00 97.50 90 GLU A C 1
ATOM 688 O O . GLU A 1 90 ? -5.814 5.091 6.777 1.00 97.50 90 GLU A O 1
ATOM 693 N N . MET A 1 91 ? -6.010 4.164 8.832 1.00 96.81 91 MET A N 1
ATOM 694 C CA . MET A 1 91 ? -7.457 3.990 8.822 1.00 96.81 91 MET A CA 1
ATOM 695 C C . MET A 1 91 ? -8.099 4.871 9.885 1.00 96.81 91 MET A C 1
ATOM 697 O O . MET A 1 91 ? -7.664 4.912 11.036 1.00 96.81 91 MET A O 1
ATOM 701 N N . CYS A 1 92 ? -9.176 5.553 9.513 1.00 96.25 92 CYS A N 1
ATOM 702 C CA . CYS A 1 92 ? -9.970 6.349 10.436 1.00 96.25 92 CYS A CA 1
ATOM 703 C C . CYS A 1 92 ? -11.334 5.691 10.640 1.00 96.25 92 CYS A C 1
ATOM 705 O O . CYS A 1 92 ? -12.059 5.417 9.690 1.00 96.25 92 CYS A O 1
ATOM 707 N N . THR A 1 93 ? -11.695 5.486 11.899 1.00 95.25 93 THR A N 1
ATOM 708 C CA . THR A 1 93 ? -13.024 5.046 12.327 1.00 95.25 93 THR A CA 1
ATOM 709 C C . THR A 1 93 ? -13.727 6.189 13.052 1.00 95.25 93 THR A C 1
ATOM 711 O O . THR A 1 93 ? -13.158 7.263 13.264 1.00 95.25 93 THR A O 1
ATOM 714 N N . ARG A 1 94 ? -14.965 5.955 13.501 1.00 96.31 94 ARG A N 1
ATOM 715 C CA . ARG A 1 94 ? -15.650 6.919 14.364 1.00 96.31 94 ARG A CA 1
ATOM 716 C C . ARG A 1 94 ? -14.897 7.161 15.667 1.00 96.31 94 ARG A C 1
ATOM 718 O O . ARG A 1 94 ? -14.879 8.293 16.099 1.00 96.31 94 ARG A O 1
ATOM 725 N N . GLU A 1 95 ? -14.223 6.191 16.267 1.00 97.69 95 GLU A N 1
ATOM 726 C CA . GLU A 1 95 ? -13.638 6.403 17.604 1.00 97.69 95 GLU A CA 1
ATOM 727 C C . GLU A 1 95 ? -12.116 6.507 17.609 1.00 97.69 95 GLU A C 1
ATOM 729 O O . GLU A 1 95 ? -11.524 6.925 18.604 1.00 97.69 95 GLU A O 1
ATOM 734 N N . ARG A 1 96 ? -11.463 6.082 16.526 1.00 97.38 96 ARG A N 1
ATOM 735 C CA . ARG A 1 96 ? -10.020 5.834 16.511 1.00 97.38 96 ARG A CA 1
ATOM 736 C C . ARG A 1 96 ? -9.415 6.105 15.147 1.00 97.38 96 ARG A C 1
ATOM 738 O O . ARG A 1 96 ? -10.022 5.773 14.129 1.00 97.38 96 ARG A O 1
ATOM 745 N N . ARG A 1 97 ? -8.184 6.598 15.145 1.00 97.81 97 ARG A N 1
ATOM 746 C CA . ARG A 1 97 ? -7.259 6.503 14.018 1.00 97.81 97 ARG A CA 1
ATOM 747 C C . ARG A 1 97 ? -6.274 5.374 14.302 1.00 97.81 97 ARG A C 1
ATOM 749 O O . ARG A 1 97 ? -5.663 5.365 15.366 1.00 97.81 97 ARG A O 1
ATOM 756 N N . LEU A 1 98 ? -6.162 4.438 13.370 1.00 97.75 98 LEU A N 1
ATOM 757 C CA . LEU A 1 98 ? -5.224 3.320 13.388 1.00 97.75 98 LEU A CA 1
ATOM 758 C C . LEU A 1 98 ? -4.097 3.643 12.406 1.00 97.75 98 LEU A C 1
ATOM 760 O O . LEU A 1 98 ? -4.378 3.970 11.253 1.00 97.75 98 LEU A O 1
ATOM 764 N N . VAL A 1 99 ? -2.850 3.571 12.856 1.00 97.81 99 VAL A N 1
ATOM 765 C CA . VAL A 1 99 ? -1.657 3.903 12.071 1.00 97.81 99 VAL A CA 1
ATOM 766 C C . VAL A 1 99 ? -0.732 2.691 12.057 1.00 97.81 99 VAL A C 1
ATOM 768 O O . VAL A 1 99 ? -0.139 2.356 13.083 1.00 97.81 99 VAL A O 1
ATOM 771 N N . LEU A 1 100 ? -0.602 2.064 10.889 1.00 97.00 100 LEU A N 1
ATOM 772 C CA . LEU A 1 100 ? 0.335 0.981 10.618 1.00 97.00 100 LEU A CA 1
ATOM 773 C C . LEU A 1 100 ? 1.539 1.546 9.868 1.00 97.00 100 LEU A C 1
ATOM 775 O O . LEU A 1 100 ? 1.515 1.669 8.643 1.00 97.00 100 LEU A O 1
ATOM 779 N N . ARG A 1 101 ? 2.553 1.996 10.611 1.00 95.25 101 ARG A N 1
ATOM 780 C CA . ARG A 1 101 ? 3.791 2.559 10.050 1.00 95.25 101 ARG A CA 1
ATOM 781 C C . ARG A 1 101 ? 4.952 2.416 11.057 1.00 95.25 101 ARG A C 1
ATOM 783 O O . ARG A 1 101 ? 5.069 3.271 11.937 1.00 95.25 101 ARG A O 1
ATOM 790 N N . PRO A 1 102 ? 5.847 1.416 10.916 1.00 92.19 102 PRO A N 1
ATOM 791 C CA . PRO A 1 102 ? 5.878 0.382 9.868 1.00 92.19 102 PRO A CA 1
ATOM 792 C C . PRO A 1 102 ? 4.623 -0.507 9.900 1.00 92.19 102 PRO A C 1
ATOM 794 O O . PRO A 1 102 ? 3.913 -0.518 10.903 1.00 92.19 102 PRO A O 1
ATOM 797 N N . MET A 1 103 ? 4.304 -1.191 8.798 1.00 94.00 103 MET A N 1
ATOM 798 C CA . MET A 1 103 ? 3.016 -1.892 8.660 1.00 94.00 103 MET A CA 1
ATOM 799 C C . MET A 1 103 ? 2.831 -3.034 9.670 1.00 94.00 103 MET A C 1
ATOM 801 O O . MET A 1 103 ? 1.707 -3.420 9.972 1.00 94.00 103 MET A O 1
ATOM 805 N N . GLU A 1 104 ? 3.933 -3.532 10.217 1.00 92.50 104 GLU A N 1
ATOM 806 C CA . GLU A 1 104 ? 4.007 -4.570 11.238 1.00 92.50 104 GLU A CA 1
ATOM 807 C C . GLU A 1 104 ? 3.728 -4.045 12.657 1.00 92.50 104 GLU A C 1
ATOM 809 O O . GLU A 1 104 ? 3.653 -4.828 13.596 1.00 92.50 104 GLU A O 1
ATOM 814 N N . GLU A 1 105 ? 3.584 -2.732 12.852 1.00 94.31 105 GLU A N 1
ATOM 815 C CA . GLU A 1 105 ? 3.290 -2.127 14.153 1.00 94.31 105 GLU A CA 1
ATOM 816 C C . GLU A 1 105 ? 1.963 -1.375 14.120 1.00 94.31 105 GLU A C 1
ATOM 818 O O . GLU A 1 105 ? 1.668 -0.659 13.168 1.00 94.31 105 GLU A O 1
ATOM 823 N N . LEU A 1 106 ? 1.185 -1.460 15.201 1.00 97.19 106 LEU A N 1
ATOM 824 C CA . LEU A 1 106 ? -0.060 -0.714 15.340 1.00 97.19 106 LEU A CA 1
ATOM 825 C C . LEU A 1 106 ? 0.106 0.435 16.332 1.00 97.19 106 LEU A C 1
ATOM 827 O O . LEU A 1 106 ? 0.429 0.231 17.500 1.00 97.19 106 LEU A O 1
ATOM 831 N N . ASN A 1 107 ? -0.204 1.645 15.882 1.00 98.00 107 ASN A N 1
ATOM 832 C CA . ASN A 1 107 ? -0.392 2.799 16.750 1.00 98.00 107 ASN A CA 1
ATOM 833 C C . ASN A 1 107 ? -1.838 3.293 16.664 1.00 98.00 107 ASN A C 1
ATOM 835 O O . ASN A 1 107 ? -2.474 3.212 15.612 1.00 98.00 107 ASN A O 1
ATOM 839 N N . VAL A 1 108 ? -2.366 3.818 17.768 1.00 98.19 108 VAL A N 1
ATOM 840 C CA . VAL A 1 108 ? -3.755 4.270 17.870 1.00 98.19 108 VAL A CA 1
ATOM 841 C C . VAL A 1 108 ? -3.827 5.675 18.448 1.00 98.19 108 VAL A C 1
ATOM 843 O O . VAL A 1 108 ? -3.148 6.006 19.415 1.00 98.19 108 VAL A O 1
ATOM 846 N N . ILE A 1 109 ? -4.696 6.495 17.861 1.00 98.19 109 ILE A N 1
ATOM 847 C CA . ILE A 1 109 ? -5.129 7.776 18.423 1.00 98.19 109 ILE A CA 1
ATOM 848 C C . ILE A 1 109 ? -6.633 7.681 18.667 1.00 98.19 109 ILE A C 1
ATOM 850 O O . ILE A 1 109 ? -7.406 7.454 17.734 1.00 98.19 109 ILE A O 1
ATOM 854 N N . VAL A 1 110 ? -7.059 7.845 19.917 1.00 97.75 110 VAL A N 1
ATOM 855 C CA . VAL A 1 110 ? -8.481 7.840 20.297 1.00 97.75 110 VAL A CA 1
ATOM 856 C C . VAL A 1 110 ? -9.090 9.226 20.075 1.00 97.75 110 VAL A C 1
ATOM 858 O O . VAL A 1 110 ? -8.427 10.245 20.270 1.00 97.75 110 VAL A O 1
ATOM 861 N N . ARG A 1 111 ? -10.365 9.285 19.674 1.00 97.19 111 ARG A N 1
ATOM 862 C CA . ARG A 1 111 ? -11.120 10.534 19.504 1.00 97.19 111 ARG A CA 1
ATOM 863 C C . ARG A 1 111 ? -10.978 11.434 20.738 1.00 97.19 111 ARG A C 1
ATOM 865 O O . ARG A 1 111 ? -11.204 11.009 21.864 1.00 97.19 111 ARG A O 1
ATOM 872 N N . GLY A 1 112 ? -10.627 12.699 20.505 1.00 96.56 112 GLY A N 1
ATOM 873 C CA . GLY A 1 112 ? -10.412 13.693 21.564 1.00 96.56 112 GLY A CA 1
ATOM 874 C C . GLY A 1 112 ? -9.008 13.676 22.177 1.00 96.56 112 GLY A C 1
ATOM 875 O O . GLY A 1 112 ? -8.654 14.617 22.882 1.00 96.56 112 GLY A O 1
ATOM 876 N N . SER A 1 113 ? -8.186 12.671 21.867 1.00 95.62 113 SER A N 1
ATOM 877 C CA . SER A 1 113 ? -6.774 12.624 22.243 1.00 95.62 113 SER A CA 1
ATOM 878 C C . SER A 1 113 ? -5.878 13.153 21.122 1.00 95.62 113 SER A C 1
ATOM 880 O O . SER A 1 113 ? -6.209 13.077 19.938 1.00 95.62 113 SER A O 1
ATOM 882 N N . LYS A 1 114 ? -4.716 13.683 21.507 1.00 94.06 114 LYS A N 1
ATOM 883 C CA . LYS A 1 114 ? -3.593 13.980 20.600 1.00 94.06 114 LYS A CA 1
ATOM 884 C C . LYS A 1 114 ? -2.449 12.977 20.754 1.00 94.06 114 LYS A C 1
ATOM 886 O O . LYS A 1 114 ? -1.482 13.037 20.002 1.00 94.06 114 LYS A O 1
ATOM 891 N N . THR A 1 115 ? -2.543 12.095 21.743 1.00 96.75 115 THR A N 1
ATOM 892 C CA . THR A 1 115 ? -1.522 11.097 22.037 1.00 96.75 115 THR A CA 1
ATOM 893 C C . THR A 1 115 ? -1.682 9.930 21.080 1.00 96.75 115 THR A C 1
ATOM 895 O O . THR A 1 115 ? -2.780 9.398 20.917 1.00 96.75 115 THR A O 1
ATOM 898 N N . MET A 1 116 ? -0.573 9.550 20.457 1.00 97.38 116 MET A N 1
ATOM 899 C CA . MET A 1 116 ? -0.461 8.319 19.694 1.00 97.38 116 MET A CA 1
ATOM 900 C C . MET A 1 116 ? 0.154 7.254 20.591 1.00 97.38 116 MET A C 1
ATOM 902 O O . MET A 1 116 ? 1.247 7.447 21.121 1.00 97.38 116 MET A O 1
ATOM 906 N N . GLU A 1 117 ? -0.562 6.153 20.765 1.00 97.50 117 GLU A N 1
ATOM 907 C CA . GLU A 1 117 ? -0.166 5.062 21.646 1.00 97.50 117 GLU A CA 1
ATOM 908 C C . GLU A 1 117 ? 0.129 3.821 20.815 1.00 97.50 117 GLU A C 1
ATOM 910 O O . GLU A 1 117 ? -0.678 3.423 19.971 1.00 97.50 117 GLU A O 1
ATOM 915 N N . ARG A 1 118 ? 1.287 3.205 21.055 1.00 97.31 118 ARG A N 1
ATOM 916 C CA . ARG A 1 118 ? 1.607 1.896 20.491 1.00 97.31 118 ARG A CA 1
ATOM 917 C C . ARG A 1 118 ? 0.698 0.856 21.135 1.00 97.31 118 ARG A C 1
ATOM 919 O O . ARG A 1 118 ? 0.570 0.820 22.356 1.00 97.31 118 ARG A O 1
ATOM 926 N N . VAL A 1 119 ? 0.085 0.018 20.312 1.00 97.00 119 VAL A N 1
ATOM 927 C CA . VAL A 1 119 ? -0.707 -1.124 20.757 1.00 97.00 119 VAL A CA 1
ATOM 928 C C . VAL A 1 119 ? 0.116 -2.379 20.536 1.00 97.00 119 VAL A C 1
ATOM 930 O O . VAL A 1 119 ? 0.581 -2.633 19.425 1.00 97.00 119 VAL A O 1
ATOM 933 N N . ASP A 1 120 ? 0.283 -3.163 21.595 1.00 95.25 120 ASP A N 1
ATOM 934 C CA . ASP A 1 120 ? 0.936 -4.459 21.492 1.00 95.25 120 ASP A CA 1
ATOM 935 C C . ASP A 1 120 ? 0.045 -5.423 20.706 1.00 95.25 120 ASP A C 1
ATOM 937 O O . ASP A 1 120 ? -1.136 -5.612 21.012 1.00 95.25 120 ASP A O 1
ATOM 941 N N . ILE A 1 121 ? 0.629 -6.027 19.676 1.00 93.44 121 ILE A N 1
ATOM 942 C CA . ILE A 1 121 ? 0.005 -7.057 18.849 1.00 93.44 121 ILE A CA 1
ATOM 943 C C . ILE A 1 121 ? 0.788 -8.362 19.008 1.00 93.44 121 ILE A C 1
ATOM 945 O O . ILE A 1 121 ? 1.991 -8.341 19.266 1.00 93.44 121 ILE A O 1
ATOM 949 N N . ASP A 1 122 ? 0.115 -9.502 18.852 1.00 94.12 122 ASP A N 1
ATOM 950 C CA . ASP A 1 122 ? 0.800 -10.797 18.797 1.00 94.12 122 ASP A CA 1
ATOM 951 C C . ASP A 1 122 ? 1.439 -10.993 17.416 1.00 94.12 122 ASP A C 1
ATOM 953 O O . ASP A 1 122 ? 0.802 -11.493 16.484 1.00 94.12 122 ASP A O 1
ATOM 957 N N . ASP A 1 123 ? 2.701 -10.579 17.308 1.00 93.12 123 ASP A N 1
ATOM 958 C CA . ASP A 1 123 ? 3.550 -10.695 16.121 1.00 93.12 123 ASP A CA 1
ATOM 959 C C . ASP A 1 123 ? 4.555 -11.854 16.221 1.00 93.12 123 ASP A C 1
ATOM 961 O O . ASP A 1 123 ? 5.487 -11.955 15.422 1.00 93.12 123 ASP A O 1
ATOM 965 N N . ARG A 1 124 ? 4.381 -12.768 17.189 1.00 96.00 124 ARG A N 1
ATOM 966 C CA . ARG A 1 124 ? 5.346 -13.848 17.445 1.00 96.00 124 ARG A CA 1
ATOM 967 C C . ARG A 1 124 ? 5.624 -14.679 16.191 1.00 96.00 124 ARG A C 1
ATOM 969 O O . ARG A 1 124 ? 6.780 -14.938 15.868 1.00 96.00 124 ARG A O 1
ATOM 976 N N . LEU A 1 125 ? 4.573 -15.072 15.469 1.00 95.94 125 LEU A N 1
ATOM 977 C CA . LEU A 1 125 ? 4.705 -15.865 14.240 1.00 95.94 125 LEU A CA 1
ATOM 978 C C . LEU A 1 125 ? 5.366 -15.080 13.100 1.00 95.94 125 LEU A C 1
ATOM 980 O O . LEU A 1 125 ? 6.084 -15.680 12.308 1.00 95.94 125 LEU A O 1
ATOM 984 N N . ASP A 1 126 ? 5.160 -13.766 13.036 1.00 93.31 126 ASP A N 1
ATOM 985 C CA . ASP A 1 126 ? 5.749 -12.902 12.007 1.00 93.31 126 ASP A CA 1
ATOM 986 C C . ASP A 1 126 ? 7.222 -12.561 12.298 1.00 93.31 126 ASP A C 1
ATOM 988 O O . ASP A 1 126 ? 7.942 -12.094 11.419 1.00 93.31 126 ASP A O 1
ATOM 992 N N . ARG A 1 127 ? 7.689 -12.825 13.527 1.00 92.94 127 ARG A N 1
ATOM 993 C CA . ARG A 1 127 ? 9.110 -12.791 13.905 1.00 92.94 127 ARG A CA 1
ATOM 994 C C . ARG A 1 127 ? 9.797 -14.142 13.728 1.00 92.94 127 ARG A C 1
ATOM 996 O O . ARG A 1 127 ? 10.961 -14.189 13.340 1.00 92.94 127 ARG A O 1
ATOM 1003 N N . GLU A 1 128 ? 9.103 -15.234 14.052 1.00 96.50 128 GLU A N 1
ATOM 1004 C CA . GLU A 1 128 ? 9.621 -16.602 13.902 1.00 96.50 128 GLU A CA 1
ATOM 1005 C C . GLU A 1 128 ? 9.698 -17.035 12.429 1.00 96.50 128 GLU A C 1
ATOM 1007 O O . GLU A 1 128 ? 10.611 -17.765 12.040 1.00 96.50 128 GLU A O 1
ATOM 1012 N N . PHE A 1 129 ? 8.757 -16.574 11.605 1.00 95.81 129 PHE A N 1
ATOM 1013 C CA . PHE A 1 129 ? 8.661 -16.872 10.178 1.00 95.81 129 PHE A CA 1
ATOM 1014 C C . PHE A 1 129 ? 8.606 -15.578 9.365 1.00 95.81 129 PHE A C 1
ATOM 1016 O O . PHE A 1 129 ? 8.438 -14.496 9.912 1.00 95.81 129 PHE A O 1
ATOM 1023 N N . LYS A 1 130 ? 8.710 -15.675 8.032 1.00 91.88 130 LYS A N 1
ATOM 1024 C CA . LYS A 1 130 ? 8.431 -14.519 7.168 1.00 91.88 130 LYS A CA 1
ATOM 1025 C C . LYS A 1 130 ? 6.996 -14.022 7.445 1.00 91.88 130 LYS A C 1
ATOM 1027 O O . LYS A 1 130 ? 6.096 -14.868 7.397 1.00 91.88 130 LYS A O 1
ATOM 1032 N N . PRO A 1 131 ? 6.775 -12.711 7.678 1.00 91.31 131 PRO A N 1
ATOM 1033 C CA . PRO A 1 131 ? 5.454 -12.171 7.988 1.00 91.31 131 PRO A CA 1
ATOM 1034 C C . PRO A 1 131 ? 4.360 -12.685 7.047 1.00 91.31 131 PRO A C 1
ATOM 1036 O O . PRO A 1 131 ? 4.557 -12.757 5.831 1.00 91.31 131 PRO A O 1
ATOM 1039 N N . GLY A 1 132 ? 3.238 -13.118 7.623 1.00 90.38 132 GLY A N 1
ATOM 1040 C CA . GLY A 1 132 ? 2.088 -13.686 6.911 1.00 90.38 132 GLY A CA 1
ATOM 1041 C C . GLY A 1 132 ? 2.256 -15.131 6.415 1.00 90.38 132 GLY A C 1
ATOM 1042 O O . GLY A 1 132 ? 1.277 -15.877 6.382 1.00 90.38 132 GLY A O 1
ATOM 1043 N N . LEU A 1 133 ? 3.475 -15.588 6.101 1.00 93.62 133 LEU A N 1
ATOM 1044 C CA . LEU A 1 133 ? 3.708 -16.875 5.429 1.00 93.62 133 LEU A CA 1
ATOM 1045 C C . LEU A 1 133 ? 3.179 -18.073 6.226 1.00 93.62 133 LEU A C 1
ATOM 1047 O O . LEU A 1 133 ? 2.549 -18.963 5.653 1.00 93.62 133 LEU A O 1
ATOM 1051 N N . TYR A 1 134 ? 3.413 -18.100 7.542 1.00 96.12 134 TYR A N 1
ATOM 1052 C CA . TYR A 1 134 ? 2.954 -19.200 8.395 1.00 96.12 134 TYR A CA 1
ATOM 1053 C C . TYR A 1 134 ? 1.425 -19.325 8.369 1.00 96.12 134 TYR A C 1
ATOM 1055 O O . TYR A 1 134 ? 0.891 -20.411 8.137 1.00 96.12 134 TYR A O 1
ATOM 1063 N N . ARG A 1 135 ? 0.711 -18.210 8.587 1.00 94.62 135 ARG A N 1
ATOM 1064 C CA . ARG A 1 135 ? -0.758 -18.202 8.657 1.00 94.62 135 ARG A CA 1
ATOM 1065 C C . ARG A 1 135 ? -1.391 -18.468 7.293 1.00 94.62 135 ARG A C 1
ATOM 1067 O O . ARG A 1 135 ? -2.339 -19.241 7.243 1.00 94.62 135 ARG A O 1
ATOM 1074 N N . LEU A 1 136 ? -0.835 -17.923 6.209 1.00 94.56 136 LEU A N 1
ATOM 1075 C CA . LEU A 1 136 ? -1.300 -18.194 4.844 1.00 94.56 136 LEU A CA 1
ATOM 1076 C C . LEU A 1 136 ? -1.103 -19.665 4.455 1.00 94.56 136 LEU A C 1
ATOM 1078 O O . LEU A 1 136 ? -2.014 -20.292 3.926 1.00 94.56 136 LEU A O 1
ATOM 1082 N N . THR A 1 137 ? 0.056 -20.251 4.775 1.00 95.88 137 THR A N 1
ATOM 1083 C CA . THR A 1 137 ? 0.324 -21.673 4.496 1.00 95.88 137 THR A CA 1
ATOM 1084 C C . THR A 1 137 ? -0.618 -22.572 5.288 1.00 95.88 137 THR A C 1
ATOM 1086 O O . THR A 1 137 ? -1.175 -23.524 4.746 1.00 95.88 137 THR A O 1
ATOM 1089 N N . LYS A 1 138 ? -0.827 -22.262 6.572 1.00 96.69 138 LYS A N 1
ATOM 1090 C CA . LYS A 1 138 ? -1.781 -22.986 7.412 1.00 96.69 138 LYS A CA 1
ATOM 1091 C C . LYS A 1 138 ? -3.199 -22.891 6.842 1.00 96.69 138 LYS A C 1
ATOM 1093 O O . LYS A 1 138 ? -3.835 -23.925 6.675 1.00 96.69 138 LYS A O 1
ATOM 1098 N N . ALA A 1 139 ? -3.648 -21.685 6.494 1.00 96.12 139 ALA A N 1
ATOM 1099 C CA . ALA A 1 139 ? -4.958 -21.453 5.894 1.00 96.12 139 ALA A CA 1
ATOM 1100 C C . ALA A 1 139 ? -5.138 -22.258 4.599 1.00 96.12 139 ALA A C 1
ATOM 1102 O O . ALA A 1 139 ? -6.143 -22.941 4.436 1.00 96.12 139 ALA A O 1
ATOM 1103 N N . PHE A 1 140 ? -4.125 -22.283 3.729 1.00 95.69 140 PHE A N 1
ATOM 1104 C CA . PHE A 1 140 ? -4.138 -23.091 2.509 1.00 95.69 140 PHE A CA 1
ATOM 1105 C C . PHE A 1 140 ? -4.283 -24.595 2.789 1.00 95.69 140 PHE A C 1
ATOM 1107 O O . PHE A 1 140 ? -5.126 -25.263 2.191 1.00 95.69 140 PHE A O 1
ATOM 1114 N N . LEU A 1 141 ? -3.495 -25.140 3.723 1.00 97.25 141 LEU A N 1
ATOM 1115 C CA . LEU A 1 141 ? -3.544 -26.564 4.080 1.00 97.25 141 LEU A CA 1
ATOM 1116 C C . LEU A 1 141 ? -4.869 -26.960 4.749 1.00 97.25 141 LEU A C 1
ATOM 1118 O O . LEU A 1 141 ? -5.359 -28.069 4.535 1.00 97.25 141 LEU A O 1
ATOM 1122 N N . GLU A 1 142 ? -5.450 -26.057 5.539 1.00 97.25 142 GLU A N 1
ATOM 1123 C CA . GLU A 1 142 ? -6.727 -26.252 6.235 1.00 97.25 142 GLU A CA 1
ATOM 1124 C C . GLU A 1 142 ? -7.950 -25.912 5.367 1.00 97.25 142 GLU A C 1
ATOM 1126 O O . GLU A 1 142 ? -9.076 -26.172 5.790 1.00 97.25 142 GLU A O 1
ATOM 1131 N N . ARG A 1 143 ? -7.741 -25.390 4.147 1.00 94.31 143 ARG A N 1
ATOM 1132 C CA . ARG A 1 143 ? -8.794 -24.874 3.252 1.00 94.31 143 ARG A CA 1
ATOM 1133 C C . ARG A 1 143 ? -9.638 -23.777 3.913 1.00 94.31 143 ARG A C 1
ATOM 1135 O O . ARG A 1 143 ? -10.862 -23.760 3.805 1.00 94.31 143 ARG A O 1
ATOM 1142 N N . ASP A 1 144 ? -8.970 -22.893 4.648 1.00 94.25 144 ASP A N 1
ATOM 1143 C CA . ASP A 1 144 ? -9.564 -21.701 5.240 1.00 94.25 144 ASP A CA 1
ATOM 1144 C C . ASP A 1 144 ? -9.398 -20.505 4.298 1.00 94.25 144 ASP A C 1
ATOM 1146 O O . ASP A 1 144 ? -8.431 -19.745 4.373 1.00 94.25 144 ASP A O 1
ATOM 1150 N N . ASP A 1 145 ? -10.376 -20.325 3.416 1.00 89.12 145 ASP A N 1
ATOM 1151 C CA . ASP A 1 145 ? -10.323 -19.293 2.379 1.00 89.12 145 ASP A CA 1
ATOM 1152 C C . ASP A 1 145 ? -10.515 -17.866 2.926 1.00 89.12 145 ASP A C 1
ATOM 1154 O O . ASP A 1 145 ? -10.360 -16.900 2.190 1.00 89.12 145 ASP A O 1
ATOM 1158 N N . ARG A 1 146 ? -10.811 -17.686 4.224 1.00 87.44 146 ARG A N 1
ATOM 1159 C CA . ARG A 1 146 ? -11.042 -16.352 4.823 1.00 87.44 146 ARG A CA 1
ATOM 1160 C C . ARG A 1 146 ? -9.812 -15.445 4.790 1.00 87.44 146 ARG A C 1
ATOM 1162 O O . ARG A 1 146 ? -9.953 -14.234 4.919 1.00 87.44 146 ARG A O 1
ATOM 1169 N N . LEU A 1 147 ? -8.621 -16.037 4.709 1.00 82.75 147 LEU A N 1
ATOM 1170 C CA . LEU A 1 147 ? -7.336 -15.333 4.691 1.00 82.75 147 LEU A CA 1
ATOM 1171 C C . LEU A 1 147 ? -6.652 -15.402 3.320 1.00 82.75 147 LEU A C 1
ATOM 1173 O O . LEU A 1 147 ? -5.502 -14.985 3.201 1.00 82.75 147 LEU A O 1
ATOM 1177 N N . LEU A 1 148 ? -7.315 -15.978 2.314 1.00 90.94 148 LEU A N 1
ATOM 1178 C CA . LEU A 1 148 ? -6.740 -16.235 0.999 1.00 90.94 148 LEU A CA 1
ATOM 1179 C C . LEU A 1 148 ? -7.458 -15.409 -0.066 1.00 90.94 148 LEU A C 1
ATOM 1181 O O . LEU A 1 148 ? -8.661 -15.176 0.005 1.00 90.94 148 LEU A O 1
ATOM 1185 N N . CYS A 1 149 ? -6.699 -14.997 -1.076 1.00 90.81 149 CYS A N 1
ATOM 1186 C CA . CYS A 1 149 ? -7.223 -14.365 -2.277 1.00 90.81 149 CYS A CA 1
ATOM 1187 C C . CYS A 1 149 ? -7.436 -15.440 -3.351 1.00 90.81 149 CYS A C 1
ATOM 1189 O O . CYS A 1 149 ? -6.537 -16.253 -3.600 1.00 90.81 149 CYS A O 1
ATOM 1191 N N . TYR A 1 150 ? -8.608 -15.466 -3.992 1.00 91.94 150 TYR A N 1
ATOM 1192 C CA . TYR A 1 150 ? -8.807 -16.338 -5.147 1.00 91.94 150 TYR A CA 1
ATOM 1193 C C . TYR A 1 150 ? -8.004 -15.818 -6.339 1.00 91.94 150 TYR A C 1
ATOM 1195 O O . TYR A 1 150 ? -7.868 -14.617 -6.538 1.00 91.94 150 TYR A O 1
ATOM 1203 N N . LEU A 1 151 ? -7.539 -16.727 -7.201 1.00 93.69 151 LEU A N 1
ATOM 1204 C CA . LEU A 1 151 ? -6.777 -16.349 -8.399 1.00 93.69 151 LEU A CA 1
ATOM 1205 C C . LEU A 1 151 ? -7.529 -15.358 -9.294 1.00 93.69 151 LEU A C 1
ATOM 1207 O O . LEU A 1 151 ? -6.917 -14.441 -9.822 1.00 93.69 151 LEU A O 1
ATOM 1211 N N . ARG A 1 152 ? -8.848 -15.529 -9.443 1.00 94.56 152 ARG A N 1
ATOM 1212 C CA . ARG A 1 152 ? -9.684 -14.605 -10.222 1.00 94.56 152 ARG A CA 1
ATOM 1213 C C . ARG A 1 152 ? -9.695 -13.199 -9.606 1.00 94.56 152 ARG A C 1
ATOM 1215 O O . ARG A 1 152 ? -9.499 -12.232 -10.326 1.00 94.56 152 ARG A O 1
ATOM 1222 N N . ASP A 1 153 ? -9.816 -13.113 -8.280 1.00 93.69 153 ASP A N 1
ATOM 1223 C CA . ASP A 1 153 ? -9.864 -11.841 -7.561 1.00 93.69 153 ASP A CA 1
ATOM 1224 C C . ASP A 1 153 ? -8.488 -11.157 -7.665 1.00 93.69 153 ASP A C 1
ATOM 1226 O O . ASP A 1 153 ? -8.398 -9.962 -7.919 1.00 93.69 153 ASP A O 1
ATOM 1230 N N . GLN A 1 154 ? -7.397 -11.931 -7.589 1.00 94.88 154 GLN A N 1
ATOM 1231 C CA . GLN A 1 154 ? -6.043 -11.421 -7.802 1.00 94.88 154 GLN A CA 1
ATOM 1232 C C . GLN A 1 154 ? -5.828 -10.888 -9.226 1.00 94.88 154 GLN A C 1
ATOM 1234 O O . GLN A 1 154 ? -5.139 -9.884 -9.387 1.00 94.88 154 GLN A O 1
ATOM 1239 N N . VAL A 1 155 ? -6.385 -11.538 -10.255 1.00 95.44 155 VAL A N 1
ATOM 1240 C CA . VAL A 1 155 ? -6.330 -11.037 -11.641 1.00 95.44 155 VAL A CA 1
ATOM 1241 C C . VAL A 1 155 ? -7.050 -9.692 -11.746 1.00 95.44 155 VAL A C 1
ATOM 1243 O O . VAL A 1 155 ? -6.485 -8.746 -12.295 1.00 95.44 155 VAL A O 1
ATOM 1246 N N . ASP A 1 156 ? -8.230 -9.568 -11.140 1.00 94.38 156 ASP A N 1
ATOM 1247 C CA . ASP A 1 156 ? -8.968 -8.303 -11.096 1.00 94.38 156 ASP A CA 1
ATOM 1248 C C . ASP A 1 156 ? -8.192 -7.220 -10.325 1.00 94.38 156 ASP A C 1
ATOM 1250 O O . ASP A 1 156 ? -8.102 -6.068 -10.760 1.00 94.38 156 ASP A O 1
ATOM 1254 N N . HIS A 1 157 ? -7.551 -7.584 -9.211 1.00 96.12 157 HIS A N 1
ATOM 1255 C CA . HIS A 1 157 ? -6.699 -6.674 -8.448 1.00 96.12 157 HIS A CA 1
ATOM 1256 C C . HIS A 1 157 ? -5.460 -6.229 -9.238 1.00 96.12 157 HIS A C 1
ATOM 1258 O O . HIS A 1 157 ? -5.059 -5.071 -9.123 1.00 96.12 157 HIS A O 1
ATOM 1264 N N . CYS A 1 158 ? -4.871 -7.089 -10.076 1.00 96.06 158 CYS A N 1
ATOM 1265 C CA . CYS A 1 158 ? -3.751 -6.705 -10.938 1.00 96.06 158 CYS A CA 1
ATOM 1266 C C . CYS A 1 158 ? -4.121 -5.541 -11.860 1.00 96.06 158 CYS A C 1
ATOM 1268 O O . CYS A 1 158 ? -3.339 -4.602 -11.975 1.00 96.06 158 CYS A O 1
ATOM 1270 N N . HIS A 1 159 ? -5.337 -5.524 -12.417 1.00 95.25 159 HIS A N 1
ATOM 1271 C CA . HIS A 1 159 ? -5.796 -4.379 -13.203 1.00 95.25 159 HIS A CA 1
ATOM 1272 C C . HIS A 1 159 ? -5.802 -3.088 -12.382 1.00 95.25 159 HIS A C 1
ATOM 1274 O O . HIS A 1 159 ? -5.394 -2.049 -12.888 1.00 95.25 159 HIS A O 1
ATOM 1280 N N . ILE A 1 160 ? -6.198 -3.142 -11.107 1.00 97.00 160 ILE A N 1
ATOM 1281 C CA . ILE A 1 160 ? -6.158 -1.993 -10.188 1.00 97.00 160 ILE A CA 1
ATOM 1282 C C . ILE A 1 160 ? -4.712 -1.541 -9.954 1.00 97.00 160 ILE A C 1
ATOM 1284 O O . ILE A 1 160 ? -4.421 -0.344 -10.046 1.00 97.00 160 ILE A O 1
ATOM 1288 N N . TYR A 1 161 ? -3.806 -2.483 -9.681 1.00 97.50 161 TYR A N 1
ATOM 1289 C CA . TYR A 1 161 ? -2.387 -2.199 -9.466 1.00 97.50 161 TYR A CA 1
ATOM 1290 C C . TYR A 1 161 ? -1.755 -1.545 -10.695 1.00 97.50 161 TYR A C 1
ATOM 1292 O O . TYR A 1 161 ? -1.045 -0.553 -10.544 1.00 97.50 161 TYR A O 1
ATOM 1300 N N . ASP A 1 162 ? -2.078 -2.018 -11.897 1.00 97.06 162 ASP A N 1
ATOM 1301 C CA . ASP A 1 162 ? -1.571 -1.470 -13.155 1.00 97.06 162 ASP A CA 1
ATOM 1302 C C . ASP A 1 162 ? -1.998 -0.008 -13.357 1.00 97.06 162 ASP A C 1
ATOM 1304 O O . ASP A 1 162 ? -1.161 0.833 -13.710 1.00 97.06 162 ASP A O 1
ATOM 1308 N N . ARG A 1 163 ? -3.261 0.345 -13.056 1.00 97.06 163 ARG A N 1
ATOM 1309 C CA . ARG A 1 163 ? -3.718 1.751 -13.151 1.00 97.06 163 ARG A CA 1
ATOM 1310 C C . ARG A 1 163 ? -3.039 2.644 -12.123 1.00 97.06 163 ARG A C 1
ATOM 1312 O O . ARG A 1 163 ? -2.770 3.814 -12.396 1.00 97.06 163 ARG A O 1
ATOM 1319 N N . MET A 1 164 ? -2.788 2.115 -10.924 1.00 97.81 164 MET A N 1
ATOM 1320 C CA . MET A 1 164 ? -2.082 2.843 -9.867 1.00 97.81 164 MET A CA 1
ATOM 1321 C C . MET A 1 164 ? -0.603 3.035 -10.197 1.00 97.81 164 MET A C 1
ATOM 1323 O O . MET A 1 164 ? -0.056 4.086 -9.868 1.00 97.81 164 MET A O 1
ATOM 1327 N N . ALA A 1 165 ? 0.017 2.050 -10.847 1.00 97.19 165 ALA A N 1
ATOM 1328 C CA . ALA A 1 165 ? 1.425 2.044 -11.221 1.00 97.19 165 ALA A CA 1
ATOM 1329 C C . ALA A 1 165 ? 1.725 2.824 -12.512 1.00 97.19 165 ALA A C 1
ATOM 1331 O O . ALA A 1 165 ? 2.885 3.134 -12.784 1.00 97.19 165 ALA A O 1
ATOM 1332 N N . GLY A 1 166 ? 0.696 3.153 -13.299 1.00 95.38 166 GLY A N 1
ATOM 1333 C CA . GLY A 1 166 ? 0.857 3.807 -14.598 1.00 95.38 166 GLY A CA 1
ATOM 1334 C C . GLY A 1 166 ? 1.336 2.847 -15.685 1.00 95.38 166 GLY A C 1
ATOM 1335 O O . GLY A 1 166 ? 2.042 3.263 -16.599 1.00 95.38 166 GLY A O 1
ATOM 1336 N N . TYR A 1 167 ? 0.986 1.563 -15.578 1.00 94.69 167 TYR A N 1
ATOM 1337 C CA . TYR A 1 167 ? 1.333 0.556 -16.582 1.00 94.69 167 TYR A CA 1
ATOM 1338 C C . TYR A 1 167 ? 0.368 0.545 -17.776 1.00 94.69 167 TYR A C 1
ATOM 1340 O O . TYR A 1 167 ? 0.695 -0.034 -18.814 1.00 94.69 167 TYR A O 1
ATOM 1348 N N . GLU A 1 168 ? -0.787 1.211 -17.684 1.00 76.62 168 GLU A N 1
ATOM 1349 C CA . GLU A 1 168 ? -1.729 1.350 -18.800 1.00 76.62 168 GLU A CA 1
ATOM 1350 C C . GLU A 1 168 ? -1.033 1.982 -20.027 1.00 76.62 168 GLU A C 1
ATOM 1352 O O . GLU A 1 168 ? -0.563 3.117 -19.980 1.00 76.62 168 GLU A O 1
ATOM 1357 N N . GLY A 1 169 ? -0.930 1.222 -21.126 1.00 60.59 169 GLY A N 1
ATOM 1358 C CA . GLY A 1 169 ? -0.250 1.632 -22.367 1.00 60.59 169 GLY A CA 1
ATOM 1359 C C . GLY A 1 169 ? 1.200 1.148 -22.533 1.00 60.59 169 GLY A C 1
ATOM 1360 O O . GLY A 1 169 ? 1.786 1.381 -23.586 1.00 60.59 169 GLY A O 1
ATOM 1361 N N . SER A 1 170 ? 1.775 0.456 -21.539 1.00 51.25 170 SER A N 1
ATOM 1362 C CA . SER A 1 170 ? 3.126 -0.142 -21.605 1.00 51.25 170 SER A CA 1
ATOM 1363 C C . SER A 1 170 ? 3.147 -1.614 -22.046 1.00 51.25 170 SER A C 1
ATOM 1365 O O . SER A 1 170 ? 4.216 -2.172 -22.295 1.00 51.25 170 SER A O 1
ATOM 1367 N N . VAL A 1 171 ? 1.969 -2.224 -22.195 1.00 44.47 171 VAL A N 1
ATOM 1368 C CA . VAL A 1 171 ? 1.786 -3.560 -22.768 1.00 44.47 171 VAL A CA 1
ATOM 1369 C C . VAL A 1 171 ? 1.237 -3.372 -24.178 1.00 44.47 171 VAL A C 1
ATOM 1371 O O . VAL A 1 171 ? 0.078 -2.989 -24.343 1.00 44.47 171 VAL A O 1
ATOM 1374 N N . GLU A 1 172 ? 2.061 -3.607 -25.204 1.00 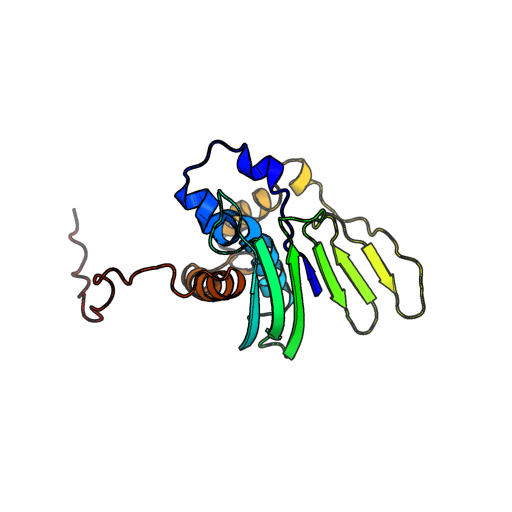35.72 172 GLU A N 1
ATOM 1375 C CA . GLU A 1 172 ? 1.497 -3.882 -26.527 1.00 35.72 172 GLU A CA 1
ATOM 1376 C C . GLU A 1 172 ? 0.615 -5.128 -26.380 1.00 35.72 172 GLU A C 1
ATOM 1378 O O . GLU A 1 172 ? 1.087 -6.128 -25.830 1.00 35.72 172 GLU A O 1
ATOM 1383 N N . PRO A 1 173 ? -0.661 -5.091 -26.799 1.00 37.44 173 PRO A N 1
ATOM 1384 C CA . PRO A 1 173 ? -1.505 -6.270 -26.745 1.00 37.44 173 PRO A CA 1
ATOM 1385 C C . PRO A 1 173 ? -0.856 -7.352 -27.606 1.00 37.44 173 PRO A C 1
ATOM 1387 O O . PRO A 1 173 ? -0.840 -7.261 -28.831 1.00 37.44 173 PRO A O 1
ATOM 1390 N N . THR A 1 174 ? -0.297 -8.381 -26.975 1.00 43.91 174 THR A N 1
ATOM 1391 C CA . THR A 1 174 ? 0.016 -9.619 -27.680 1.00 43.91 174 THR A CA 1
ATOM 1392 C C . THR A 1 174 ? -1.315 -10.207 -28.135 1.00 43.91 174 THR A C 1
ATOM 1394 O O . THR A 1 174 ? -2.204 -10.397 -27.305 1.00 43.91 174 THR A O 1
ATOM 1397 N N . GLU A 1 175 ? -1.460 -10.475 -29.433 1.00 40.19 175 GLU A N 1
ATOM 1398 C CA . GLU A 1 175 ? -2.696 -10.914 -30.112 1.00 40.19 175 GLU A CA 1
ATOM 1399 C C . GLU A 1 175 ? -3.333 -12.218 -29.566 1.00 40.19 175 GLU A C 1
ATOM 1401 O O . GLU A 1 175 ? -4.342 -12.675 -30.091 1.00 40.19 175 GLU A O 1
ATOM 1406 N N . ASP A 1 176 ? -2.809 -12.813 -28.494 1.00 46.31 176 ASP A N 1
ATOM 1407 C CA . ASP A 1 176 ? -3.088 -14.196 -28.090 1.00 46.31 176 ASP A CA 1
ATOM 1408 C C . ASP A 1 176 ? -4.200 -14.373 -27.035 1.00 46.31 176 ASP A C 1
ATOM 1410 O O . ASP A 1 176 ? -4.401 -15.465 -26.503 1.00 46.31 176 ASP A O 1
ATOM 1414 N N . HIS A 1 177 ? -4.960 -13.322 -26.708 1.00 50.53 177 HIS A N 1
ATOM 1415 C CA . HIS A 1 177 ? -6.049 -13.398 -25.715 1.00 50.53 177 HIS A CA 1
ATOM 1416 C C . HIS A 1 177 ? -7.410 -12.923 -26.234 1.00 50.53 177 HIS A C 1
ATOM 1418 O O . HIS A 1 177 ? -8.209 -12.356 -25.493 1.00 50.53 177 HIS A O 1
ATOM 1424 N N . MET A 1 178 ? -7.706 -13.204 -27.503 1.00 36.97 178 MET A N 1
ATOM 1425 C CA . MET A 1 178 ? -9.057 -13.099 -28.061 1.00 36.97 178 MET A CA 1
ATOM 1426 C C . MET A 1 178 ? -9.458 -14.398 -28.768 1.00 36.97 178 MET A C 1
ATOM 1428 O O . MET A 1 178 ? -9.743 -14.401 -29.961 1.00 36.97 178 MET A O 1
ATOM 1432 N N . ASP A 1 179 ? -9.530 -15.503 -28.024 1.00 41.81 179 ASP A N 1
ATOM 1433 C CA . ASP A 1 179 ? -10.438 -16.587 -28.404 1.00 41.81 179 ASP A CA 1
ATOM 1434 C C . ASP A 1 179 ? -11.310 -17.014 -27.206 1.00 41.81 179 ASP A C 1
ATOM 1436 O O . ASP A 1 179 ? -10.867 -17.781 -26.348 1.00 41.81 179 ASP A O 1
ATOM 1440 N N . PRO A 1 180 ? -12.562 -16.526 -27.114 1.00 43.34 180 PRO A N 1
ATOM 1441 C CA . PRO A 1 180 ? -13.529 -16.990 -26.124 1.00 43.34 180 PRO A CA 1
ATOM 1442 C C . PRO A 1 180 ? -14.070 -18.406 -26.415 1.00 43.34 180 PRO A C 1
ATOM 1444 O O . PRO A 1 180 ? -14.945 -18.878 -25.687 1.00 43.34 180 PRO A O 1
ATOM 1447 N N . HIS A 1 181 ? -13.575 -19.092 -27.453 1.00 43.97 181 HIS A N 1
ATOM 1448 C CA . HIS A 1 181 ? -14.029 -20.411 -27.897 1.00 43.97 181 HIS A CA 1
ATOM 1449 C C . HIS A 1 181 ? -12.960 -21.509 -27.856 1.00 43.97 181 HIS A C 1
ATOM 1451 O O . HIS A 1 181 ? -13.145 -22.548 -28.490 1.00 43.97 181 HIS A O 1
ATOM 1457 N N . ALA A 1 182 ? -11.891 -21.361 -27.067 1.00 42.53 182 ALA A N 1
ATOM 1458 C CA . ALA A 1 182 ? -10.989 -22.479 -26.794 1.00 42.53 182 ALA A CA 1
ATOM 1459 C C . ALA A 1 182 ? -11.725 -23.582 -25.999 1.00 42.53 182 ALA A C 1
ATOM 1461 O O . ALA A 1 182 ? -11.763 -23.583 -24.767 1.00 42.53 182 ALA A O 1
ATOM 1462 N N . GLU A 1 183 ? -12.361 -24.511 -26.717 1.00 39.09 183 GLU A N 1
ATOM 1463 C CA . GLU A 1 183 ? -12.987 -25.705 -26.159 1.00 39.09 183 GLU A CA 1
ATOM 1464 C C . GLU A 1 183 ? -11.933 -26.523 -25.403 1.00 39.09 183 GLU A C 1
ATOM 1466 O O . GLU A 1 183 ? -10.999 -27.082 -25.981 1.00 39.09 183 GLU A O 1
ATOM 1471 N N . ILE A 1 184 ? -12.096 -26.615 -24.083 1.00 48.47 184 ILE A N 1
ATOM 1472 C CA . ILE A 1 184 ? -11.321 -27.529 -23.248 1.00 48.47 184 ILE A CA 1
ATOM 1473 C C . ILE A 1 184 ? -11.840 -28.940 -23.540 1.00 48.47 184 ILE A C 1
ATOM 1475 O O . ILE A 1 184 ? -12.864 -29.369 -23.003 1.00 48.47 184 ILE A O 1
ATOM 1479 N N . GLY A 1 185 ? -11.144 -29.654 -24.426 1.00 51.47 185 GLY A N 1
ATOM 1480 C CA . GLY A 1 185 ? -11.376 -31.075 -24.670 1.00 51.47 185 GLY A CA 1
ATOM 1481 C C . GLY A 1 185 ? -11.233 -31.888 -23.373 1.00 51.47 185 GLY A C 1
ATOM 1482 O O . GLY A 1 185 ? -10.436 -31.530 -22.501 1.00 51.47 185 GLY A O 1
ATOM 1483 N N . PRO A 1 186 ? -12.018 -32.966 -23.195 1.00 45.59 186 PRO A N 1
ATOM 1484 C CA . PRO A 1 186 ? -12.009 -33.730 -21.955 1.00 45.59 186 PRO A CA 1
ATOM 1485 C C . PRO A 1 186 ? -10.635 -34.378 -21.714 1.00 45.59 186 PRO A C 1
ATOM 1487 O O . PRO A 1 186 ? -9.966 -34.772 -22.670 1.00 45.59 186 PRO A O 1
ATOM 1490 N N . PRO A 1 187 ? -10.214 -34.530 -20.445 1.00 48.12 187 PRO A N 1
ATOM 1491 C CA . PRO A 1 187 ? -8.902 -35.069 -20.121 1.00 48.12 187 PRO A CA 1
ATOM 1492 C C . PRO A 1 187 ? -8.814 -36.546 -20.519 1.00 48.12 187 PRO A C 1
ATOM 1494 O O . PRO A 1 187 ? -9.626 -37.371 -20.083 1.00 48.12 187 PRO A O 1
ATOM 1497 N N . GLU A 1 188 ? -7.809 -36.883 -21.329 1.00 47.47 188 GLU A N 1
ATOM 1498 C CA . GLU A 1 188 ? -7.439 -38.268 -21.604 1.00 47.47 188 GLU A CA 1
ATOM 1499 C C . GLU A 1 188 ? -6.999 -38.941 -20.299 1.00 47.47 188 GLU A C 1
ATOM 1501 O O . GLU A 1 188 ? -6.119 -38.462 -19.583 1.00 47.47 188 GLU A O 1
ATOM 1506 N N . ARG A 1 189 ? -7.652 -40.056 -19.967 1.00 44.78 189 ARG A N 1
ATOM 1507 C CA . ARG A 1 189 ? -7.237 -40.922 -18.865 1.00 44.78 189 ARG A CA 1
ATOM 1508 C C . ARG A 1 189 ? -6.058 -41.769 -19.339 1.00 44.78 189 ARG A C 1
ATOM 1510 O O . ARG A 1 189 ? -6.251 -42.635 -20.191 1.00 44.78 189 ARG A O 1
ATOM 1517 N N . GLY A 1 190 ? -4.888 -41.531 -18.754 1.00 45.19 190 GLY A N 1
ATOM 1518 C CA . GLY A 1 190 ? -3.718 -42.409 -18.765 1.00 45.19 190 GLY A CA 1
ATOM 1519 C C . GLY A 1 190 ? -3.284 -42.703 -17.341 1.00 45.19 190 GLY A C 1
ATOM 1520 O O . GLY A 1 190 ? -3.302 -41.749 -16.532 1.00 45.19 190 GLY A O 1
#

Secondary structure (DSSP, 8-state):
-EEE---HHHHHTS---HHHHHTHIIIIIHHHHHHHHHHH--EEEEEEEEE--BTTBTT-SEEEEEEEETTS-EEEEEEETTSS--EEEEEE-SSEEEEESSTTSEEEEETT----EEEP---HHHHHSSTTHHHHHHHHHHT-GGG---HHHHHHHHHHHHHHHT-TTSS---GGG--TT---PPPP--

Organism: NCBI:txid408172

Sequence (190 aa):
LFEVTEYSDKIAELKKLEVVKASWFLANTSHVVDLVISLCGVPVELSTQTGGSLPWHPAAARFAGSGLTELGIPFSYHGDWEAPGRWGVEMCTRERRLVLRPMEELNVIVRGSKTMERVDIDDRLDREFKPGLYRLTKAFLERDDRLLCYLRDQVDHCHIYDRMAGYEGSVEPTEDHMDPHAEIGPPERG

Radius of gyration: 19.35 Å; chains: 1; bounding box: 40×56×52 Å

pLDDT: mean 90.0, std 16.6, range [35.72, 98.56]

Foldseek 3Di:
DKEQADQLVVLVPDPDDLVCLLVVLLNPSLVLVVVCCLVANAFPFKDKDFDDADPSHRLGQKIWIWTAHPNRDTDIYIYGNVDDDATKDWDDDPFWIWICVVVLWTWIDGPPGPDIHTDDDPCVCVVVDPPPPVVVVVCVVVVPCSSPDDPVNVVVSVVVSCRRSNVVPVDDPPPPPPDPPPDPDDDDDD